Protein AF-A0A2M9BR90-F1 (afdb_monomer)

Sequence (206 aa):
MRELPLADGFRLQLKNGRDFEDFILFSSLQLLQDGQVVLRDTKTSYELNEPLYPLLLRNPAGGHDLVLEVTGRPGMNHGRVFRIRQGRVAGRENVPVFVAPAANLDQDPALEYAGYWRFFETWDEQPDGPPLTSYNPLVFYEHTRQGLRLDSSLTREVNQRIYGGFHGVAFREDLPQPVSIIGRLDDEVAQVKRRAAPPKSPHSTD

Mean predicted aligned error: 4.56 Å

Secondary structure (DSSP, 8-state):
-EEEE-STTEEEEEEEEEE-SS-EEEEEEEEEETTEEEEEESSS-EE--STTPSEEEE-TTSSEEEEEEE--TTS--EEEEEEEETTEEEEEEEEEEESSS-B-SSSSSS-EEEEESS---EE--STTSPPEEEE---EEEEEETTEEEE-HHHHHHHHHHHHSS---SS-EEEEEEETHHHHHHHHHHHHHHHHHSPPPPS----

Radius 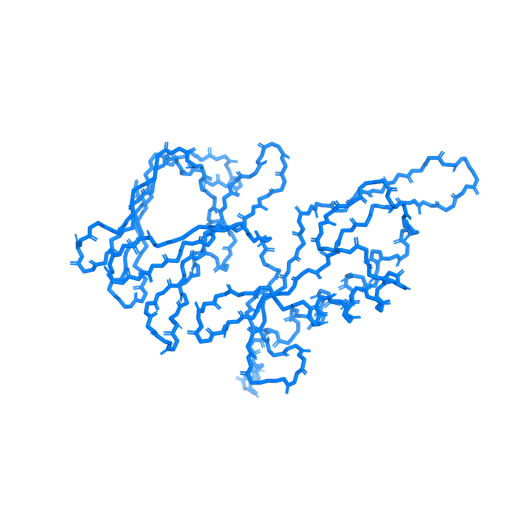of gyration: 18.98 Å; Cα contacts (8 Å, |Δi|>4): 421; chains: 1; bounding box: 50×47×47 Å

Foldseek 3Di:
DDWDDDPQQKIKDFDDWDDPPLWIKTQWIFIDHVNHTADTGRHFIFTDNPPCPFDWAAALLGFTWTWTWTDPPVWAIWIKIFTGHPSYGPDIDIHHDFLFPWFDDPPDPWTKTKHWHGDWDWDDPDPPDAIKTWDIFTWIWTQHNRGTDTPPPVSQVLSCVLQVGDPDNDIGPPDIGGPVSVVSVVVVSVVRHVRRDDPDDPDDDD

Organism: NCBI:txid1121954

pLDDT: mean 93.35, std 8.16, range [49.47, 98.56]

Solvent-accessible surface area (backbone atoms only — not comparable to full-atom values): 11606 Å² total; per-residue (Å²): 117,50,76,44,84,50,74,93,54,27,33,43,38,37,29,72,69,45,81,67,90,87,47,50,41,22,43,27,41,36,36,27,44,78,86,40,77,38,44,76,44,68,88,54,47,31,37,72,76,56,90,73,44,73,38,80,44,78,18,81,76,61,44,35,30,37,35,36,42,30,63,36,76,97,51,57,52,30,21,38,37,38,33,32,46,92,76,30,67,76,44,74,47,80,45,43,42,58,79,42,62,60,21,65,83,81,81,60,94,54,38,32,31,42,23,41,68,63,80,90,56,75,48,76,90,40,100,89,52,82,49,27,22,52,39,61,38,60,42,32,32,29,59,40,53,89,30,77,39,76,35,63,64,62,25,40,56,54,31,25,69,54,72,74,44,70,88,66,83,57,71,33,75,93,42,75,36,60,46,74,42,55,58,50,47,52,53,50,52,50,49,50,41,60,59,34,46,76,82,78,70,95,77,79,83,126

Structure (mmCIF, N/CA/C/O backbone):
data_AF-A0A2M9BR90-F1
#
_entry.id   AF-A0A2M9BR90-F1
#
loop_
_atom_site.group_PDB
_atom_site.id
_atom_site.type_symbol
_atom_site.label_atom_id
_atom_site.label_alt_id
_atom_site.label_comp_id
_atom_site.label_asym_id
_atom_site.label_entity_id
_atom_site.label_seq_id
_atom_site.pdbx_PDB_ins_code
_atom_site.Cartn_x
_atom_site.Cartn_y
_atom_site.Cartn_z
_atom_site.occupancy
_atom_site.B_iso_or_equiv
_atom_site.auth_seq_id
_atom_site.auth_comp_id
_atom_site.auth_asym_id
_atom_site.auth_atom_id
_atom_site.pdbx_PDB_model_num
ATOM 1 N N . MET A 1 1 ? 3.289 12.219 22.746 1.00 87.56 1 MET A N 1
ATOM 2 C CA . MET A 1 1 ? 2.260 11.221 22.369 1.00 87.56 1 MET A CA 1
ATOM 3 C C . MET A 1 1 ? 1.445 11.828 21.247 1.00 87.56 1 MET A C 1
ATOM 5 O O . MET A 1 1 ? 1.091 12.991 21.375 1.00 87.56 1 MET A O 1
ATOM 9 N N . ARG A 1 2 ? 1.189 11.085 20.171 1.00 94.81 2 ARG A N 1
ATOM 10 C CA . ARG A 1 2 ? 0.339 11.505 19.052 1.00 94.81 2 ARG A CA 1
ATOM 11 C C . ARG A 1 2 ? -0.921 10.648 19.074 1.00 94.81 2 ARG A C 1
ATOM 13 O O . ARG A 1 2 ? -0.818 9.426 19.139 1.00 94.81 2 ARG A O 1
ATOM 20 N N . GLU A 1 3 ? -2.089 11.276 19.058 1.00 96.31 3 GLU A N 1
ATOM 21 C CA . GLU A 1 3 ? -3.369 10.580 18.914 1.00 96.31 3 GLU A CA 1
ATOM 22 C C . GLU A 1 3 ? -3.985 10.940 17.569 1.00 96.31 3 GLU A C 1
ATOM 24 O O . GLU A 1 3 ? -3.984 12.106 17.179 1.00 96.31 3 GLU A O 1
ATOM 29 N N . LEU A 1 4 ? -4.501 9.937 16.869 1.00 96.31 4 LEU A N 1
ATOM 30 C CA . LEU A 1 4 ? -5.146 10.085 15.574 1.00 96.31 4 LEU A CA 1
ATOM 31 C C . LEU A 1 4 ? -6.537 9.443 15.664 1.00 96.31 4 LEU A C 1
ATOM 33 O O . LEU A 1 4 ? -6.627 8.215 15.797 1.00 96.31 4 LEU A O 1
ATOM 37 N N . PRO A 1 5 ? -7.625 10.237 15.662 1.00 97.25 5 PRO A N 1
ATOM 38 C CA . PRO A 1 5 ? -8.963 9.685 15.516 1.00 97.25 5 PRO A CA 1
ATOM 39 C C . PRO A 1 5 ? -9.111 9.098 14.109 1.00 97.25 5 PRO A C 1
ATOM 41 O O . PRO A 1 5 ? -8.677 9.699 13.129 1.00 97.25 5 PRO A O 1
ATOM 44 N N . LEU A 1 6 ? -9.717 7.919 14.024 1.00 97.06 6 LEU A N 1
ATOM 45 C CA . LEU A 1 6 ? -10.045 7.239 12.775 1.00 97.06 6 LEU A CA 1
ATOM 46 C C . LEU A 1 6 ? -11.570 7.059 12.694 1.00 97.06 6 LEU A C 1
ATOM 48 O O . LEU A 1 6 ? -12.299 7.348 13.645 1.00 97.06 6 LEU A O 1
ATOM 52 N N . ALA A 1 7 ? -12.065 6.588 11.550 1.00 96.69 7 ALA A N 1
ATOM 53 C CA . ALA A 1 7 ? -13.482 6.275 11.386 1.00 96.69 7 ALA A CA 1
ATOM 54 C C . ALA A 1 7 ? -13.939 5.130 12.317 1.00 96.69 7 ALA A C 1
ATOM 56 O O . ALA A 1 7 ? -13.125 4.403 12.886 1.00 96.69 7 ALA A O 1
ATOM 57 N N . ASP A 1 8 ? -15.258 4.948 12.443 1.00 96.31 8 ASP A N 1
ATOM 58 C CA . ASP A 1 8 ? -15.875 3.797 13.124 1.00 96.31 8 ASP A CA 1
ATOM 59 C C . ASP A 1 8 ? -15.419 3.580 14.580 1.00 96.31 8 ASP A C 1
ATOM 61 O O . ASP A 1 8 ? -15.230 2.448 15.025 1.00 96.31 8 ASP A O 1
ATOM 65 N N . GLY A 1 9 ? -15.208 4.674 15.319 1.00 96.88 9 GLY A N 1
ATOM 66 C CA . GLY A 1 9 ? -14.831 4.626 16.736 1.00 96.88 9 GLY A CA 1
ATOM 67 C C . GLY A 1 9 ? -13.378 4.216 16.988 1.00 96.88 9 GLY A C 1
ATOM 68 O O . GLY A 1 9 ? -12.959 4.107 18.146 1.00 96.88 9 GLY A O 1
ATOM 69 N N . PHE A 1 10 ? -12.585 4.007 15.931 1.00 98.44 10 PHE A N 1
ATOM 70 C CA . PHE A 1 10 ? -11.172 3.690 16.068 1.00 98.44 10 PHE A CA 1
ATOM 71 C C . PHE A 1 10 ? -10.348 4.917 16.461 1.00 98.44 10 PHE A C 1
ATOM 73 O O . PHE A 1 10 ? -10.574 6.041 16.014 1.00 98.44 10 PHE A O 1
ATOM 80 N N . ARG A 1 11 ? -9.325 4.689 17.282 1.00 98.38 11 ARG A N 1
ATOM 81 C CA . ARG A 1 11 ? -8.323 5.693 17.634 1.00 98.38 11 ARG A CA 1
ATOM 82 C C . ARG A 1 11 ? -6.949 5.061 17.687 1.00 98.38 11 ARG A C 1
ATOM 84 O O . ARG A 1 11 ? -6.741 4.074 18.391 1.00 98.38 11 ARG A O 1
ATOM 91 N N . LEU A 1 12 ? -6.003 5.665 16.985 1.00 98.12 12 LEU A N 1
ATOM 92 C CA . LEU A 1 12 ? -4.608 5.264 17.000 1.00 98.12 12 LEU A CA 1
ATOM 93 C C . LEU A 1 12 ? -3.822 6.158 17.966 1.00 98.12 12 LEU A C 1
ATOM 95 O O . LEU A 1 12 ? -3.830 7.380 17.844 1.00 98.12 12 LEU A O 1
ATOM 99 N N . GLN A 1 13 ? -3.140 5.552 18.930 1.00 98.19 13 GLN A N 1
ATOM 100 C CA . GLN A 1 13 ? -2.246 6.229 19.864 1.00 98.19 13 GLN A CA 1
ATOM 101 C C . GLN A 1 13 ? -0.807 5.799 19.597 1.00 98.19 13 GLN A C 1
ATOM 103 O O . GLN A 1 13 ? -0.475 4.619 19.705 1.00 98.19 13 GLN A O 1
ATOM 108 N N . LEU A 1 14 ? 0.054 6.766 19.305 1.00 97.44 14 LEU A N 1
ATOM 109 C CA . LEU A 1 14 ? 1.475 6.574 19.049 1.00 97.44 14 LEU A CA 1
ATOM 110 C C . LEU A 1 14 ? 2.289 7.262 20.144 1.00 97.44 14 LEU A C 1
ATOM 112 O O . LEU A 1 14 ? 2.056 8.420 20.516 1.00 97.44 14 LEU A O 1
ATOM 116 N N . LYS A 1 15 ? 3.247 6.534 20.705 1.00 97.25 15 LYS A N 1
ATOM 117 C CA . LYS A 1 15 ? 4.047 6.953 21.858 1.00 97.25 15 LYS A CA 1
ATOM 118 C C . LYS A 1 15 ? 5.534 6.819 21.546 1.00 97.25 15 LYS A C 1
ATOM 120 O O . LYS A 1 15 ? 5.923 6.162 20.584 1.00 97.25 15 LYS A O 1
ATOM 125 N N . ASN A 1 16 ? 6.348 7.459 22.384 1.00 96.12 16 ASN A N 1
ATOM 126 C CA . ASN A 1 16 ? 7.810 7.428 22.304 1.00 96.12 16 ASN A CA 1
ATOM 127 C C . ASN A 1 16 ? 8.352 7.894 20.939 1.00 96.12 16 ASN A C 1
ATOM 129 O O . ASN A 1 16 ? 9.218 7.241 20.363 1.00 96.12 16 ASN A O 1
ATOM 133 N N . GLY A 1 17 ? 7.805 9.003 20.431 1.00 95.88 17 GLY A N 1
ATOM 134 C CA . GLY A 1 17 ? 8.260 9.635 19.194 1.00 95.88 17 GLY A CA 1
ATOM 135 C C . GLY A 1 17 ? 9.700 10.135 19.319 1.00 95.88 17 GLY A C 1
ATOM 136 O O . GLY A 1 17 ? 10.027 10.783 20.315 1.00 95.88 17 GLY A O 1
ATOM 137 N N . ARG A 1 18 ? 10.538 9.839 18.325 1.00 95.94 18 ARG A N 1
ATOM 138 C CA . ARG A 1 18 ? 11.876 10.418 18.142 1.00 95.94 18 ARG A CA 1
ATOM 139 C C . ARG A 1 18 ? 11.909 11.154 16.813 1.00 95.94 18 ARG A C 1
ATOM 141 O O . ARG A 1 18 ? 11.543 10.563 15.802 1.00 95.94 18 ARG A O 1
ATOM 148 N N . ASP A 1 19 ? 12.312 12.412 16.857 1.00 94.62 19 ASP A N 1
ATOM 149 C CA . ASP A 1 19 ? 12.388 13.306 15.705 1.00 94.62 19 ASP A CA 1
ATOM 150 C C . ASP A 1 19 ? 13.773 13.201 15.048 1.00 94.62 19 ASP A C 1
ATOM 152 O O . ASP A 1 19 ? 14.786 13.196 15.752 1.00 94.62 19 ASP A O 1
ATOM 156 N N . PHE A 1 20 ? 13.792 13.062 13.725 1.00 91.88 20 PHE A N 1
ATOM 157 C CA . PHE A 1 20 ? 14.980 12.979 12.874 1.00 91.88 20 PHE A CA 1
ATOM 158 C C . PHE A 1 20 ? 14.948 14.043 11.763 1.00 91.88 20 PHE A C 1
ATOM 160 O O . PHE A 1 20 ? 15.492 13.807 10.688 1.00 91.88 20 PHE A O 1
ATOM 167 N N . GLU A 1 21 ? 14.302 15.187 12.017 1.00 90.75 21 GLU A N 1
ATOM 168 C CA . GLU A 1 21 ? 14.112 16.327 11.102 1.00 90.75 21 GLU A CA 1
ATOM 169 C C . GLU A 1 21 ? 13.129 16.030 9.963 1.00 90.75 21 GLU A C 1
ATOM 171 O O . GLU A 1 21 ? 12.069 16.651 9.881 1.00 90.75 21 GLU A O 1
ATOM 176 N N . ASP A 1 22 ? 13.430 15.031 9.136 1.00 88.81 22 ASP A N 1
ATOM 177 C CA . ASP A 1 22 ? 12.600 14.647 7.988 1.00 88.81 22 ASP A CA 1
ATOM 178 C C . ASP A 1 22 ? 11.448 13.709 8.380 1.00 88.81 22 ASP A C 1
ATOM 180 O O . ASP A 1 22 ? 10.485 13.527 7.632 1.00 88.81 22 ASP A O 1
ATOM 184 N N . PHE A 1 23 ? 11.551 13.065 9.547 1.00 90.50 23 PHE A N 1
ATOM 185 C CA . PHE A 1 23 ? 10.593 12.064 9.999 1.00 90.50 23 PHE A CA 1
ATOM 186 C C . PHE A 1 23 ? 10.536 11.904 11.515 1.00 90.50 23 PHE A C 1
ATOM 188 O O . PHE A 1 23 ? 11.505 12.147 12.234 1.00 90.50 23 PHE A O 1
ATOM 195 N N . ILE A 1 24 ? 9.403 11.385 12.002 1.00 93.25 24 ILE A N 1
ATOM 196 C CA . ILE A 1 24 ? 9.235 10.989 13.405 1.00 93.25 24 ILE A CA 1
ATOM 197 C C . ILE A 1 24 ? 9.004 9.481 13.494 1.00 93.25 24 ILE A C 1
ATOM 199 O O . ILE A 1 24 ? 8.035 8.957 12.942 1.00 93.25 24 ILE A O 1
ATOM 203 N N . LEU A 1 25 ? 9.850 8.791 14.264 1.00 95.75 25 LEU A N 1
ATOM 204 C CA . LEU A 1 25 ? 9.688 7.367 14.565 1.00 95.75 25 LEU A CA 1
ATOM 205 C C . LEU A 1 25 ? 8.971 7.151 15.891 1.00 95.75 25 LEU A C 1
ATOM 207 O O . LEU A 1 25 ? 9.426 7.619 16.934 1.00 95.75 25 LEU A O 1
ATOM 211 N N . PHE A 1 26 ? 7.903 6.359 15.875 1.00 97.44 26 PHE A N 1
ATOM 212 C CA . PHE A 1 26 ? 7.171 5.944 17.071 1.00 97.44 26 PHE A CA 1
ATOM 213 C C . PHE A 1 26 ? 7.449 4.473 17.380 1.00 97.44 26 PHE A C 1
ATOM 215 O O . PHE A 1 26 ? 7.197 3.610 16.546 1.00 97.44 26 PHE A O 1
ATOM 222 N N . SER A 1 27 ? 7.929 4.164 18.587 1.00 97.06 27 SER A N 1
ATOM 223 C CA . SER A 1 27 ? 8.256 2.785 19.009 1.00 97.06 27 SER A CA 1
ATOM 224 C C . SER A 1 27 ? 7.166 2.108 19.844 1.00 97.06 27 SER A C 1
ATOM 226 O O . SER A 1 27 ? 7.343 0.997 20.345 1.00 97.06 27 SER A O 1
ATOM 228 N N . SER A 1 28 ? 6.033 2.780 20.042 1.00 97.75 28 SER A N 1
ATOM 229 C CA . SER A 1 28 ? 4.878 2.203 20.717 1.00 97.75 28 SER A CA 1
ATOM 230 C C . SER A 1 28 ? 3.585 2.667 20.069 1.00 97.75 28 SER A C 1
ATOM 232 O O . SER A 1 28 ? 3.384 3.856 19.818 1.00 97.75 28 SER A O 1
ATOM 234 N N . LEU A 1 29 ? 2.703 1.703 19.844 1.00 98.00 29 LEU A N 1
ATOM 235 C CA . LEU A 1 29 ? 1.406 1.860 19.224 1.00 98.00 29 LEU A CA 1
ATOM 236 C C . LEU A 1 29 ? 0.329 1.199 20.083 1.00 98.00 29 LEU A C 1
ATOM 238 O O . LEU A 1 29 ? 0.495 0.085 20.586 1.00 98.00 29 LEU A O 1
ATOM 242 N N . GLN A 1 30 ? -0.814 1.863 20.198 1.00 98.31 30 GLN A N 1
ATOM 243 C CA . GLN A 1 30 ? -2.039 1.281 20.719 1.00 98.31 30 GLN A CA 1
ATOM 244 C C . GLN A 1 30 ? -3.209 1.665 19.814 1.00 98.31 30 GLN A C 1
ATOM 246 O O . GLN A 1 30 ? -3.435 2.843 19.557 1.00 98.31 30 GLN A O 1
ATOM 251 N N . LEU A 1 31 ? -3.963 0.672 19.349 1.00 98.56 31 LEU A N 1
ATOM 252 C CA . LEU A 1 31 ? -5.226 0.885 18.653 1.00 98.56 31 LEU A CA 1
ATOM 253 C C . LEU A 1 31 ? -6.368 0.655 19.633 1.00 98.56 31 LEU A C 1
ATOM 255 O O . LEU A 1 31 ? -6.428 -0.395 20.284 1.00 98.56 31 LEU A O 1
ATOM 259 N N . LEU A 1 32 ? -7.272 1.620 19.711 1.00 98.50 32 LEU A N 1
ATOM 260 C CA . LEU A 1 32 ? -8.517 1.511 20.450 1.00 98.50 32 LEU A CA 1
ATOM 261 C C . LEU A 1 32 ? -9.698 1.486 19.482 1.00 98.50 32 LEU A C 1
ATOM 263 O O . LEU A 1 32 ? -9.626 2.116 18.432 1.00 98.50 32 LEU A O 1
ATOM 267 N N . GLN A 1 33 ? -10.771 0.804 19.862 1.00 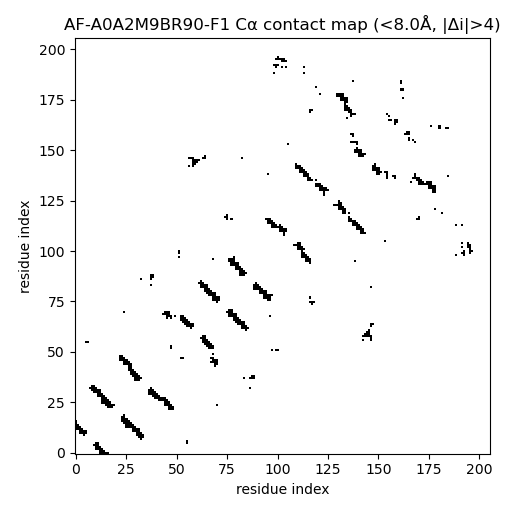98.19 33 GLN A N 1
ATOM 268 C CA . GLN A 1 33 ? -12.092 0.889 19.244 1.00 98.19 33 GLN A CA 1
ATOM 269 C C . GLN A 1 33 ? -13.098 1.122 20.366 1.00 98.19 33 GLN A C 1
ATOM 271 O O . GLN A 1 33 ? -13.156 0.330 21.306 1.00 98.19 33 GLN A O 1
ATOM 276 N N . ASP A 1 34 ? -13.806 2.250 20.323 1.00 97.44 34 ASP A N 1
ATOM 277 C CA . ASP A 1 34 ? -14.779 2.644 21.354 1.00 97.44 34 ASP A CA 1
ATOM 278 C C . ASP A 1 34 ? -14.192 2.606 22.781 1.00 97.44 34 ASP A C 1
ATOM 280 O O . ASP A 1 34 ? -14.812 2.173 23.750 1.00 97.44 34 ASP A O 1
ATOM 284 N N . GLY A 1 35 ? -12.927 3.026 22.907 1.00 97.12 35 GLY A N 1
ATOM 285 C CA . GLY A 1 35 ? -12.178 3.050 24.169 1.00 97.12 35 GLY A CA 1
ATOM 286 C C . GLY A 1 35 ? -11.588 1.704 24.609 1.00 97.12 35 GLY A C 1
ATOM 287 O O . GLY A 1 35 ? -10.758 1.685 25.519 1.00 97.12 35 GLY A O 1
ATOM 288 N N . GLN A 1 36 ? -11.935 0.594 23.954 1.00 98.12 36 GLN A N 1
ATOM 289 C CA . GLN A 1 36 ? -11.361 -0.726 24.228 1.00 98.12 36 GLN A CA 1
ATOM 290 C C . GLN A 1 36 ? -10.094 -0.959 23.415 1.00 98.12 36 GLN A C 1
ATOM 292 O O . GLN A 1 36 ? -9.998 -0.568 22.255 1.00 98.12 36 GLN A O 1
ATOM 297 N N . VAL A 1 37 ? -9.100 -1.610 24.014 1.00 98.06 37 VAL A N 1
ATOM 298 C CA . VAL A 1 37 ? -7.821 -1.883 23.349 1.00 98.06 37 VAL A CA 1
ATOM 299 C C . VAL A 1 37 ? -7.960 -3.055 22.381 1.00 98.06 37 VAL A C 1
ATOM 301 O O . VAL A 1 37 ? -8.150 -4.189 22.808 1.00 98.06 37 VAL A O 1
ATOM 304 N N . VAL A 1 38 ? -7.777 -2.783 21.089 1.00 97.94 38 VAL A N 1
ATOM 305 C CA . VAL A 1 38 ? -7.798 -3.785 20.008 1.00 97.94 38 VAL A CA 1
ATOM 306 C C . VAL A 1 38 ? -6.397 -4.325 19.717 1.00 97.94 38 VAL A C 1
ATOM 308 O O . VAL A 1 38 ? -6.219 -5.506 19.413 1.00 97.94 38 VAL A O 1
ATOM 311 N N . LEU A 1 39 ? -5.384 -3.457 19.803 1.00 98.19 39 LEU A N 1
ATOM 312 C CA . LEU A 1 39 ? -3.984 -3.785 19.534 1.00 98.19 39 LEU A CA 1
ATOM 313 C C . LEU A 1 39 ? -3.066 -2.981 20.455 1.00 98.19 39 LEU A C 1
ATOM 315 O O . LEU A 1 39 ? -3.275 -1.788 20.667 1.00 98.19 39 LEU A O 1
ATOM 319 N N . ARG A 1 40 ? -2.007 -3.631 20.938 1.00 98.31 40 ARG A N 1
ATOM 320 C CA . ARG A 1 40 ? -0.811 -2.985 21.485 1.00 98.31 40 ARG A CA 1
ATOM 321 C C . ARG A 1 40 ? 0.409 -3.539 20.775 1.00 98.31 40 ARG A C 1
ATOM 323 O O . ARG A 1 40 ? 0.526 -4.756 20.619 1.00 98.31 40 ARG A O 1
ATOM 330 N N . ASP A 1 41 ? 1.307 -2.652 20.387 1.00 97.88 41 ASP A N 1
ATOM 331 C CA . ASP A 1 41 ? 2.589 -3.009 19.809 1.00 97.88 41 ASP A CA 1
ATOM 332 C C . ASP A 1 41 ? 3.691 -2.110 20.369 1.00 97.88 41 ASP A C 1
ATOM 334 O O . ASP A 1 41 ? 3.559 -0.891 20.436 1.00 97.88 41 ASP A O 1
ATOM 338 N N . THR A 1 42 ? 4.771 -2.735 20.817 1.00 97.56 42 THR A N 1
ATOM 339 C CA . THR A 1 42 ? 5.967 -2.079 21.359 1.00 97.56 42 THR A CA 1
ATOM 340 C C . THR A 1 42 ? 7.246 -2.647 20.747 1.00 97.56 42 THR A C 1
ATOM 342 O O . THR A 1 42 ? 8.332 -2.425 21.277 1.00 97.56 42 THR A O 1
ATOM 345 N N . LYS A 1 43 ? 7.121 -3.476 19.704 1.00 96.62 43 LYS A N 1
ATOM 346 C CA . LYS A 1 43 ? 8.237 -4.175 19.051 1.00 96.62 43 LYS A CA 1
ATOM 347 C C . LYS A 1 43 ? 8.520 -3.634 17.654 1.00 96.62 43 LYS A C 1
ATOM 349 O O . LYS A 1 43 ? 9.545 -3.974 17.074 1.00 96.62 43 LYS A O 1
ATOM 354 N N . THR A 1 44 ? 7.613 -2.831 17.112 1.00 96.56 44 THR A N 1
ATOM 355 C CA . THR A 1 44 ? 7.706 -2.272 15.767 1.00 96.56 44 THR A CA 1
ATOM 356 C C . THR A 1 44 ? 7.811 -0.756 15.834 1.00 96.56 44 THR A C 1
ATOM 358 O O . THR A 1 44 ? 7.162 -0.111 16.658 1.00 96.56 44 THR A O 1
ATOM 361 N N . SER A 1 45 ? 8.651 -0.208 14.960 1.00 96.44 45 SER A N 1
ATOM 362 C CA . SER A 1 45 ? 8.807 1.228 14.774 1.00 96.44 45 SER A CA 1
ATOM 363 C C . SER A 1 45 ? 7.947 1.685 13.599 1.00 96.44 45 SER A C 1
ATOM 365 O O . SER A 1 45 ? 8.005 1.109 12.513 1.00 96.44 45 SER A O 1
ATOM 367 N N . TYR A 1 46 ? 7.152 2.719 13.831 1.00 96.62 46 TYR A N 1
ATOM 368 C CA . TYR A 1 46 ? 6.206 3.273 12.871 1.00 96.62 46 TYR A CA 1
ATOM 369 C C . TYR A 1 46 ? 6.665 4.653 12.422 1.00 96.62 46 TYR A C 1
ATOM 371 O O . TYR A 1 46 ? 7.137 5.448 13.237 1.00 96.62 46 TYR A O 1
ATOM 379 N N . GLU A 1 47 ? 6.484 4.923 11.140 1.00 93.12 47 GLU A N 1
ATOM 380 C CA . GLU A 1 47 ? 6.786 6.186 10.473 1.00 93.12 47 GLU A CA 1
ATOM 381 C C . GLU A 1 47 ? 5.481 6.582 9.775 1.00 93.12 47 GLU A C 1
ATOM 383 O O . GLU A 1 47 ? 4.921 5.763 9.064 1.00 93.12 47 GLU A O 1
ATOM 388 N N . LEU A 1 48 ? 4.901 7.744 10.088 1.00 84.50 48 LEU A N 1
ATOM 389 C CA . LEU A 1 48 ? 3.627 8.197 9.500 1.00 84.50 48 LEU A CA 1
ATOM 390 C C . LEU A 1 48 ? 3.840 9.546 8.819 1.00 84.50 48 LEU A C 1
ATOM 392 O O . LEU A 1 48 ? 3.264 10.558 9.242 1.00 84.50 48 LEU A O 1
ATOM 396 N N . ASN A 1 49 ? 4.740 9.556 7.840 1.00 78.81 49 ASN A N 1
ATOM 397 C CA . ASN A 1 49 ? 5.055 10.759 7.070 1.00 78.81 49 ASN A CA 1
ATOM 398 C C . ASN A 1 49 ? 4.299 10.781 5.750 1.00 78.81 49 ASN A C 1
ATOM 400 O O . ASN A 1 49 ? 3.940 11.856 5.276 1.00 78.81 49 ASN A O 1
ATOM 404 N N . GLU A 1 50 ? 4.035 9.607 5.177 1.00 81.88 50 GLU A N 1
ATOM 405 C CA . GLU A 1 50 ? 3.275 9.505 3.945 1.00 81.88 50 GLU A CA 1
ATOM 406 C C . GLU A 1 50 ? 1.813 9.917 4.190 1.00 81.88 50 GLU A C 1
ATOM 408 O O . GLU A 1 50 ? 1.150 9.322 5.050 1.00 81.88 50 GLU A O 1
ATOM 413 N N . PRO A 1 51 ? 1.263 10.889 3.428 1.00 86.25 51 PRO A N 1
ATOM 414 C CA . PRO A 1 51 ? -0.098 11.401 3.629 1.00 86.25 51 PRO A CA 1
ATOM 415 C C . PRO A 1 51 ? -1.194 10.334 3.567 1.00 86.25 51 PRO A C 1
ATOM 417 O O . PRO A 1 51 ? -2.312 10.559 4.027 1.00 86.25 51 PRO A O 1
ATOM 420 N N . LEU A 1 52 ? -0.886 9.185 2.966 1.00 92.81 52 LEU A N 1
ATOM 421 C CA . LEU A 1 52 ? -1.813 8.081 2.810 1.00 92.81 52 LEU A CA 1
ATOM 422 C C . LEU A 1 52 ? -2.071 7.325 4.124 1.00 92.81 52 LEU A C 1
ATOM 424 O O . LEU A 1 52 ? -3.145 6.751 4.281 1.00 92.81 52 LEU A O 1
ATOM 428 N N . TYR A 1 53 ? -1.122 7.300 5.063 1.00 95.19 53 TYR A N 1
ATOM 429 C CA . TYR A 1 53 ? -1.228 6.488 6.277 1.00 95.19 53 TYR A CA 1
ATOM 430 C C . TYR A 1 53 ? -1.614 7.329 7.501 1.00 95.19 53 TYR A C 1
ATOM 432 O O . TYR A 1 53 ? -1.163 8.464 7.658 1.00 95.19 53 TYR A O 1
ATOM 440 N N . PRO A 1 54 ? -2.398 6.775 8.442 1.00 96.81 54 PRO A N 1
ATOM 441 C CA . PRO A 1 54 ? -2.950 5.418 8.472 1.00 96.81 54 PRO A CA 1
ATOM 442 C C . PRO A 1 54 ? -4.151 5.223 7.527 1.00 96.81 54 PRO A C 1
ATOM 444 O O . PRO A 1 54 ? -4.994 6.106 7.402 1.00 96.81 54 PRO A O 1
ATOM 447 N N . LEU A 1 55 ? -4.288 4.025 6.949 1.00 96.56 55 LEU A N 1
ATOM 448 C CA . LEU A 1 55 ? -5.468 3.635 6.166 1.00 96.56 55 LEU A CA 1
ATOM 449 C C . LEU A 1 55 ? -6.377 2.732 6.989 1.00 96.56 55 LEU A C 1
ATOM 451 O O . LEU A 1 55 ? -5.958 1.650 7.389 1.00 96.56 55 LEU A O 1
ATOM 455 N N . LEU A 1 56 ? -7.629 3.132 7.202 1.00 97.44 56 LEU A N 1
ATOM 456 C CA . LEU A 1 56 ? -8.646 2.275 7.810 1.00 97.44 56 LEU A CA 1
ATOM 457 C C . LEU A 1 56 ? -9.703 1.910 6.767 1.00 97.44 56 LEU A C 1
ATOM 459 O O . LEU A 1 56 ? -10.492 2.756 6.352 1.00 97.44 56 LEU A O 1
ATOM 463 N N . LEU A 1 57 ? -9.730 0.641 6.369 1.00 97.06 57 LEU A N 1
ATOM 464 C CA . LEU A 1 57 ? -10.623 0.117 5.340 1.00 97.06 57 LEU A CA 1
ATOM 465 C C . LEU A 1 57 ? -11.727 -0.714 5.990 1.00 97.06 57 LEU A C 1
ATOM 467 O O . LEU A 1 57 ? -11.445 -1.687 6.691 1.00 97.06 57 LEU A O 1
ATOM 471 N N . ARG A 1 58 ? -12.993 -0.346 5.772 1.00 96.50 58 ARG A N 1
ATOM 472 C CA . ARG A 1 58 ? -14.146 -1.126 6.244 1.00 96.50 58 ARG A CA 1
ATOM 473 C C . ARG A 1 58 ? -14.432 -2.263 5.270 1.00 96.50 58 ARG A C 1
ATOM 475 O O . ARG A 1 58 ? -14.600 -2.031 4.080 1.00 96.50 58 ARG A O 1
ATOM 482 N N . ASN A 1 59 ? -14.578 -3.480 5.774 1.00 94.38 59 ASN A N 1
ATOM 483 C CA . ASN A 1 59 ? -14.819 -4.648 4.933 1.00 94.38 59 ASN A CA 1
ATOM 484 C C . ASN A 1 59 ? -16.320 -4.951 4.839 1.00 94.38 59 ASN A C 1
ATOM 486 O O . ASN A 1 59 ? -16.965 -5.087 5.882 1.00 94.38 59 ASN A O 1
ATOM 490 N N . PRO A 1 60 ? -16.892 -5.111 3.630 1.00 90.81 60 PRO A N 1
ATOM 491 C CA . PRO A 1 60 ? -18.310 -5.428 3.450 1.00 90.81 60 PRO A CA 1
ATOM 492 C C . PRO A 1 60 ? -18.804 -6.669 4.207 1.00 90.81 60 PRO A C 1
ATOM 494 O O . PRO A 1 60 ? -19.941 -6.688 4.667 1.00 90.81 60 PRO A O 1
ATOM 497 N N . ALA A 1 61 ? -17.964 -7.698 4.373 1.00 90.50 61 ALA A N 1
ATOM 498 C CA . ALA A 1 61 ? -18.309 -8.891 5.155 1.00 90.50 61 ALA A CA 1
ATOM 499 C C . ALA A 1 61 ? -18.190 -8.690 6.684 1.00 90.50 61 ALA A C 1
ATOM 501 O O . ALA A 1 61 ? -18.413 -9.626 7.450 1.00 90.50 61 ALA A O 1
ATOM 502 N N . GLY A 1 62 ? -17.825 -7.486 7.129 1.00 92.88 62 GLY A N 1
ATOM 503 C CA . GLY A 1 62 ? -17.635 -7.118 8.527 1.00 92.88 62 GLY A CA 1
ATOM 504 C C . GLY A 1 62 ? -16.166 -6.964 8.935 1.00 92.88 62 GLY A C 1
ATOM 505 O O . GLY A 1 62 ? -15.272 -7.689 8.488 1.00 92.88 62 GLY A O 1
ATOM 506 N N . GLY A 1 63 ? -15.935 -6.024 9.853 1.00 96.19 63 GLY A N 1
ATOM 507 C CA . GLY A 1 63 ? -14.621 -5.675 10.389 1.00 96.19 63 GLY A CA 1
ATOM 508 C C . GLY A 1 63 ? -13.824 -4.721 9.504 1.00 96.19 63 GLY A C 1
ATOM 509 O O . GLY A 1 63 ? -14.359 -4.115 8.576 1.00 96.19 63 GLY A O 1
ATOM 510 N N . HIS A 1 64 ? -12.536 -4.594 9.818 1.00 98.25 64 HIS A N 1
ATOM 511 C CA . HIS A 1 64 ? -11.675 -3.552 9.263 1.00 98.25 64 HIS A CA 1
ATOM 512 C C . HIS A 1 64 ? -10.282 -4.069 8.956 1.00 98.25 64 HIS A C 1
ATOM 514 O O . HIS A 1 64 ? -9.790 -4.969 9.637 1.00 98.25 64 HIS A O 1
ATOM 520 N N . ASP A 1 65 ? -9.632 -3.472 7.973 1.00 98.38 65 ASP A N 1
ATOM 521 C CA . ASP A 1 65 ? -8.204 -3.622 7.744 1.00 98.38 65 ASP A CA 1
ATOM 522 C C . ASP A 1 65 ? -7.544 -2.266 8.022 1.00 98.38 65 ASP A C 1
ATOM 524 O O . ASP A 1 65 ? -7.898 -1.257 7.416 1.00 98.38 65 ASP A O 1
ATOM 528 N N . LEU A 1 66 ? -6.624 -2.230 8.988 1.00 98.31 66 LEU A N 1
ATOM 529 C CA . LEU A 1 66 ? -5.809 -1.052 9.283 1.00 98.31 66 LEU A CA 1
ATOM 530 C C . LEU A 1 66 ? -4.440 -1.235 8.632 1.00 98.31 66 LEU A C 1
ATOM 532 O O . LEU A 1 66 ? -3.733 -2.174 8.993 1.00 98.31 66 LEU A O 1
ATOM 536 N N . VAL A 1 67 ? -4.047 -0.344 7.727 1.00 98.06 67 VAL A N 1
ATOM 537 C CA . VAL A 1 67 ? -2.707 -0.324 7.134 1.00 98.06 67 VAL A CA 1
ATOM 538 C C . VAL A 1 67 ? -1.898 0.811 7.740 1.00 98.06 67 VAL A C 1
ATOM 540 O O . VAL A 1 67 ? -2.348 1.958 7.769 1.00 98.06 67 VAL A O 1
ATOM 543 N N . LEU A 1 68 ? -0.703 0.485 8.223 1.00 97.69 68 LEU A N 1
ATOM 544 C CA . LEU A 1 68 ? 0.249 1.436 8.792 1.00 97.69 68 LEU A CA 1
ATOM 545 C C . LEU A 1 68 ? 1.592 1.313 8.098 1.00 97.69 68 LEU A C 1
ATOM 547 O O . LEU A 1 68 ? 2.030 0.202 7.815 1.00 97.69 68 LEU A O 1
ATOM 551 N N . GLU A 1 69 ? 2.262 2.435 7.893 1.00 96.56 69 GLU A N 1
ATOM 552 C CA . GLU A 1 69 ? 3.642 2.444 7.439 1.00 96.56 69 GLU A CA 1
ATOM 553 C C . GLU A 1 69 ? 4.586 2.058 8.596 1.00 96.56 69 GLU A C 1
ATOM 555 O O . GLU A 1 69 ? 4.516 2.570 9.721 1.00 96.56 69 GLU A O 1
ATOM 560 N N . VAL A 1 70 ? 5.442 1.076 8.323 1.00 96.75 70 VAL A N 1
ATOM 561 C CA . VAL A 1 70 ? 6.442 0.532 9.240 1.00 96.75 70 VAL A CA 1
ATOM 562 C C . VAL A 1 70 ? 7.820 0.838 8.684 1.00 96.75 70 VAL A C 1
ATOM 564 O O . VAL A 1 70 ? 8.114 0.525 7.526 1.00 96.75 70 VAL A O 1
ATOM 567 N N . THR A 1 71 ? 8.682 1.401 9.533 1.00 94.88 71 THR A N 1
ATOM 568 C CA . THR A 1 71 ? 10.035 1.768 9.119 1.00 94.88 71 THR A CA 1
ATOM 569 C C . THR A 1 71 ? 10.858 0.513 8.815 1.00 94.88 71 THR A C 1
ATOM 571 O O . THR A 1 71 ? 10.892 -0.435 9.608 1.00 94.88 71 THR A O 1
ATOM 574 N N . GLY A 1 72 ? 11.490 0.482 7.642 1.00 90.50 72 GLY A N 1
ATOM 575 C CA . GLY A 1 72 ? 12.285 -0.656 7.163 1.00 90.50 72 GLY A CA 1
ATOM 576 C C . GLY A 1 72 ? 13.796 -0.454 7.256 1.00 90.50 72 GLY A C 1
ATOM 577 O O . GLY A 1 72 ? 14.548 -1.295 6.760 1.00 90.50 72 GLY A O 1
ATOM 578 N N . ARG A 1 73 ? 14.239 0.657 7.861 1.00 88.50 73 ARG A N 1
ATOM 579 C CA . ARG A 1 73 ? 15.626 1.142 7.809 1.00 88.50 73 ARG A CA 1
ATOM 580 C C . ARG A 1 73 ? 16.654 0.063 8.206 1.00 88.50 73 ARG A C 1
ATOM 582 O O . ARG A 1 73 ? 16.441 -0.643 9.193 1.00 88.50 73 ARG A O 1
ATOM 589 N N . PRO A 1 74 ? 17.783 -0.047 7.473 1.00 86.94 74 PRO A N 1
ATOM 590 C CA . PRO A 1 74 ? 18.194 0.813 6.352 1.00 86.94 74 PRO A CA 1
ATOM 591 C C . PRO A 1 74 ? 17.469 0.524 5.022 1.00 86.94 74 PRO A C 1
ATOM 593 O O . PRO A 1 74 ? 17.707 1.221 4.046 1.00 86.94 74 PRO A O 1
ATOM 596 N N . GLY A 1 75 ? 16.594 -0.484 4.968 1.00 87.12 75 GLY A N 1
ATOM 597 C CA . GLY A 1 75 ? 15.771 -0.773 3.794 1.00 87.12 75 GLY A CA 1
ATOM 598 C C . GLY A 1 75 ? 14.562 0.156 3.644 1.00 87.12 75 GLY A C 1
ATOM 599 O O . GLY A 1 75 ? 14.336 1.067 4.438 1.00 87.12 75 GLY A O 1
ATOM 600 N N . MET A 1 76 ? 13.761 -0.119 2.613 1.00 90.75 76 MET A N 1
ATOM 601 C CA . MET A 1 76 ? 12.523 0.603 2.323 1.00 90.75 76 MET A CA 1
ATOM 602 C C . MET A 1 76 ? 11.439 0.309 3.367 1.00 90.75 76 MET A C 1
ATOM 604 O O . MET A 1 76 ? 11.321 -0.817 3.862 1.00 90.75 76 MET A O 1
ATOM 60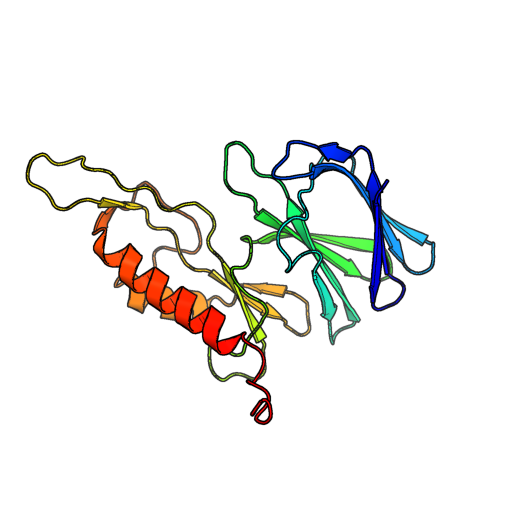8 N N . ASN A 1 77 ? 10.622 1.316 3.670 1.00 94.25 77 ASN A N 1
ATOM 609 C CA . ASN A 1 77 ? 9.429 1.150 4.491 1.00 94.25 77 ASN A CA 1
ATOM 610 C C . ASN A 1 77 ? 8.442 0.176 3.828 1.00 94.25 77 ASN A C 1
ATOM 612 O O . ASN A 1 77 ? 8.451 -0.033 2.614 1.00 94.25 77 ASN A O 1
ATOM 616 N N . HIS A 1 78 ? 7.583 -0.440 4.635 1.00 95.75 78 HIS A N 1
ATOM 617 C CA . HIS A 1 78 ? 6.508 -1.307 4.148 1.00 95.75 78 HIS A CA 1
ATOM 618 C C . HIS A 1 78 ? 5.200 -0.979 4.859 1.00 95.75 78 HIS A C 1
ATOM 620 O O . HIS A 1 78 ? 5.194 -0.516 6.000 1.00 95.75 78 HIS A O 1
ATOM 626 N N . GLY A 1 79 ? 4.078 -1.266 4.209 1.00 96.88 79 GLY A N 1
ATOM 627 C CA . GLY A 1 79 ? 2.783 -1.275 4.865 1.00 96.88 79 GLY A CA 1
ATOM 628 C C . GLY A 1 79 ? 2.609 -2.538 5.711 1.00 96.88 79 GLY A C 1
ATOM 629 O O . GLY A 1 79 ? 2.976 -3.645 5.315 1.00 96.88 79 GLY A O 1
ATOM 630 N N . ARG A 1 80 ? 2.002 -2.395 6.885 1.00 97.81 80 ARG A N 1
ATOM 631 C CA . ARG A 1 80 ? 1.536 -3.495 7.730 1.00 97.81 80 ARG A CA 1
ATOM 632 C C . ARG A 1 80 ? 0.023 -3.449 7.813 1.00 97.81 80 ARG A C 1
ATOM 634 O O . ARG A 1 80 ? -0.530 -2.515 8.387 1.00 97.81 80 ARG A O 1
ATOM 641 N N . VAL A 1 81 ? -0.630 -4.485 7.303 1.00 98.38 81 VAL A N 1
ATOM 642 C CA . VAL A 1 81 ? -2.074 -4.687 7.428 1.00 98.38 81 VAL A CA 1
ATOM 643 C C . VAL A 1 81 ? -2.363 -5.407 8.740 1.00 98.38 81 VAL A C 1
ATOM 645 O O . VAL A 1 81 ? -1.846 -6.497 8.985 1.00 98.38 81 VAL A O 1
ATOM 648 N N . PHE A 1 82 ? -3.229 -4.832 9.567 1.00 98.31 82 PHE A N 1
ATOM 649 C CA . PHE A 1 82 ? -3.846 -5.470 10.724 1.00 98.31 82 PHE A CA 1
ATOM 650 C C . PHE A 1 82 ? -5.310 -5.751 10.404 1.00 98.31 82 PHE A C 1
ATOM 652 O O . PHE A 1 82 ? -6.121 -4.833 10.289 1.00 98.31 82 PHE A O 1
ATOM 659 N N . ARG A 1 83 ? -5.661 -7.031 10.285 1.00 98.12 83 ARG A N 1
ATOM 660 C CA . ARG A 1 83 ? -7.038 -7.462 10.028 1.00 98.12 83 ARG A CA 1
ATOM 661 C C . ARG A 1 83 ? -7.785 -7.534 11.344 1.00 98.12 83 ARG A C 1
ATOM 663 O O . ARG A 1 83 ? -7.479 -8.385 12.175 1.00 98.12 83 ARG A O 1
ATOM 670 N N . ILE A 1 84 ? -8.748 -6.652 11.544 1.00 98.19 84 ILE A N 1
ATOM 671 C CA . ILE A 1 84 ? -9.515 -6.514 12.778 1.00 98.19 84 ILE A CA 1
ATOM 672 C C . ILE A 1 84 ? -10.901 -7.110 12.565 1.00 98.19 84 ILE A C 1
ATOM 674 O O . ILE A 1 84 ? -11.637 -6.713 11.659 1.00 98.19 84 ILE A O 1
ATOM 678 N N . ARG A 1 85 ? -11.270 -8.087 13.389 1.00 97.12 85 ARG A N 1
ATOM 679 C CA . ARG A 1 85 ? -12.581 -8.745 13.362 1.00 97.12 85 ARG A CA 1
ATOM 680 C C . ARG A 1 85 ? -13.057 -8.901 14.800 1.00 97.12 85 ARG A C 1
ATOM 682 O O . ARG A 1 85 ? -12.281 -9.331 15.646 1.00 97.12 85 ARG A O 1
ATOM 689 N N . GLN A 1 86 ? -14.317 -8.560 15.076 1.00 95.19 86 GLN A N 1
ATOM 690 C CA . GLN A 1 86 ? -14.909 -8.681 16.419 1.00 95.19 86 GLN A CA 1
ATOM 691 C C . GLN A 1 86 ? -14.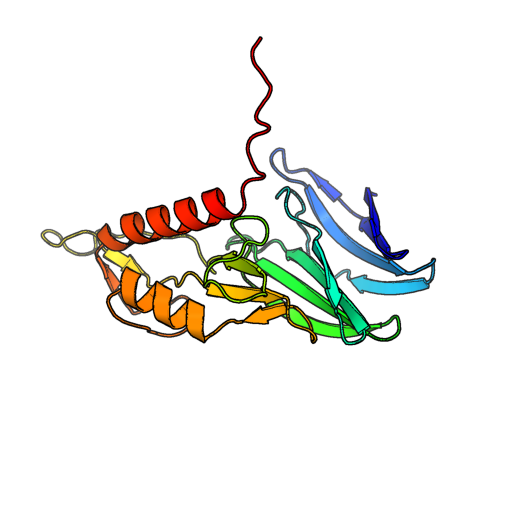056 -8.005 17.519 1.00 95.19 86 GLN A C 1
ATOM 693 O O . GLN A 1 86 ? -13.779 -8.609 18.551 1.00 95.19 86 GLN A O 1
ATOM 698 N N . GLY A 1 87 ? -13.567 -6.783 17.267 1.00 95.38 87 GLY A N 1
ATOM 699 C CA . GLY A 1 87 ? -12.791 -6.004 18.245 1.00 95.38 87 GLY A CA 1
ATOM 700 C C . GLY A 1 87 ? -11.380 -6.528 18.550 1.00 95.38 87 GLY A C 1
ATOM 701 O O . GLY A 1 87 ? -10.756 -6.078 19.505 1.00 95.38 87 GLY A O 1
ATOM 702 N N . ARG A 1 88 ? -10.849 -7.472 17.762 1.00 97.19 88 ARG A N 1
ATOM 703 C CA . ARG A 1 88 ? -9.497 -8.032 17.937 1.00 97.19 88 ARG A CA 1
ATOM 704 C C . ARG A 1 88 ? -8.757 -8.159 16.612 1.00 97.19 88 ARG A C 1
ATOM 706 O O . ARG A 1 88 ? -9.373 -8.312 15.558 1.00 97.19 88 ARG A O 1
ATOM 713 N N . VAL A 1 89 ? -7.426 -8.154 16.665 1.00 97.88 89 VAL A N 1
ATOM 714 C CA . VAL A 1 89 ? -6.586 -8.461 15.498 1.00 97.88 89 VAL A CA 1
ATOM 715 C C . VAL A 1 89 ? -6.635 -9.964 15.210 1.00 97.88 89 VAL A C 1
ATOM 717 O O . VAL A 1 89 ? -6.155 -10.769 16.001 1.00 97.88 89 VAL A O 1
ATOM 720 N N . ALA A 1 90 ? -7.212 -10.329 14.069 1.00 97.25 90 ALA A N 1
ATOM 721 C CA . ALA A 1 90 ? -7.343 -11.695 13.569 1.00 97.25 90 ALA A CA 1
ATOM 722 C C . ALA A 1 90 ? -6.191 -12.113 12.638 1.00 97.25 90 ALA A C 1
ATOM 724 O O . ALA A 1 90 ? -5.977 -13.302 12.425 1.00 97.25 90 ALA A O 1
ATOM 725 N N . GLY A 1 91 ? -5.444 -11.158 12.079 1.00 97.06 91 GLY A N 1
ATOM 726 C CA . GLY A 1 91 ? -4.332 -11.453 11.180 1.00 97.06 91 GLY A CA 1
ATOM 727 C C . GLY A 1 91 ? -3.446 -10.246 10.915 1.00 97.06 91 GLY A C 1
ATOM 728 O O . GLY A 1 91 ? -3.837 -9.103 11.169 1.00 97.06 91 GLY A O 1
ATOM 729 N N . ARG A 1 92 ? -2.240 -10.518 10.416 1.00 97.69 92 ARG A N 1
ATOM 730 C CA . ARG A 1 92 ? -1.259 -9.505 10.026 1.00 97.69 92 ARG A CA 1
ATOM 731 C C . ARG A 1 92 ? -0.600 -9.900 8.718 1.00 97.69 92 ARG A C 1
ATOM 733 O O . ARG A 1 92 ? -0.316 -11.076 8.523 1.00 97.69 92 ARG A O 1
ATOM 740 N N . GLU A 1 93 ? -0.329 -8.923 7.871 1.00 97.19 93 GLU A N 1
ATOM 741 C CA . GLU A 1 93 ? 0.363 -9.128 6.599 1.00 97.19 93 GLU A CA 1
ATOM 742 C C . GLU A 1 93 ? 1.179 -7.890 6.239 1.00 97.19 93 GLU A C 1
ATOM 744 O O . GLU A 1 93 ? 0.827 -6.779 6.634 1.00 97.19 93 GLU A O 1
ATOM 749 N N . ASN A 1 94 ? 2.286 -8.096 5.531 1.00 97.12 94 ASN A N 1
ATOM 750 C CA . ASN A 1 94 ? 3.059 -7.006 4.953 1.00 97.12 94 ASN A CA 1
ATOM 751 C C . ASN A 1 94 ? 2.561 -6.737 3.542 1.00 97.12 94 ASN A C 1
ATOM 753 O O . ASN A 1 94 ? 2.283 -7.675 2.804 1.00 97.12 94 ASN A O 1
ATOM 757 N N . VAL A 1 95 ? 2.527 -5.468 3.174 1.00 97.31 95 VAL A N 1
ATOM 758 C CA . VAL A 1 95 ? 2.235 -4.966 1.829 1.00 97.31 95 VAL A CA 1
ATOM 759 C C . VAL A 1 95 ? 3.296 -3.914 1.486 1.00 97.31 95 VAL A C 1
ATOM 761 O O . VAL A 1 95 ? 3.946 -3.403 2.405 1.00 97.31 95 VAL A O 1
ATOM 764 N N . PRO A 1 96 ? 3.541 -3.579 0.211 1.00 96.19 96 PRO A N 1
ATOM 765 C CA . PRO A 1 96 ? 4.390 -2.433 -0.099 1.00 96.19 96 PRO A CA 1
ATOM 766 C C . PRO A 1 96 ? 3.787 -1.137 0.460 1.00 96.19 96 PRO A C 1
ATOM 768 O O . PRO A 1 96 ? 2.595 -1.067 0.771 1.00 96.19 96 PRO A O 1
ATOM 771 N N . VAL A 1 97 ? 4.609 -0.095 0.565 1.00 94.81 97 VAL A N 1
ATOM 772 C CA . VAL A 1 97 ? 4.073 1.266 0.683 1.00 94.81 97 VAL A CA 1
ATOM 773 C C . VAL A 1 97 ? 3.380 1.611 -0.635 1.00 94.81 97 VAL A C 1
ATOM 775 O O . VAL A 1 97 ? 3.923 1.353 -1.712 1.00 94.81 97 VAL A O 1
ATOM 778 N N . PHE A 1 98 ? 2.163 2.140 -0.555 1.00 96.25 98 PHE A N 1
ATOM 779 C CA . PHE A 1 98 ? 1.375 2.454 -1.738 1.00 96.25 98 PHE A CA 1
ATOM 780 C C . PHE A 1 98 ? 1.757 3.818 -2.302 1.00 96.25 98 PHE A C 1
ATOM 782 O O . PHE A 1 98 ? 1.938 4.782 -1.564 1.00 96.25 98 PHE A O 1
ATOM 789 N N . VAL A 1 99 ? 1.839 3.901 -3.628 1.00 95.50 99 VAL A N 1
ATOM 790 C CA . VAL A 1 99 ? 2.291 5.109 -4.340 1.00 95.50 99 VAL A CA 1
ATOM 791 C C . VAL A 1 99 ? 1.192 6.162 -4.510 1.00 95.50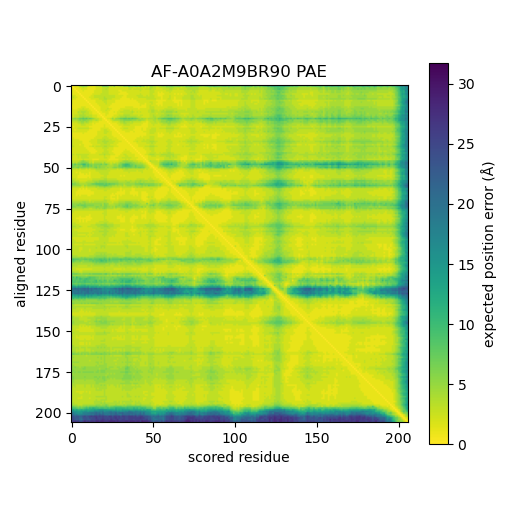 99 VAL A C 1
ATOM 793 O O . VAL A 1 99 ? 1.480 7.280 -4.943 1.00 95.50 99 VAL A O 1
ATOM 796 N N . ALA A 1 100 ? -0.065 5.799 -4.235 1.00 95.94 100 ALA A N 1
ATOM 797 C CA . ALA A 1 100 ? -1.246 6.644 -4.383 1.00 95.94 100 ALA A CA 1
ATOM 798 C C . ALA A 1 100 ? -2.437 6.099 -3.559 1.00 95.94 100 ALA A C 1
ATOM 800 O O . ALA A 1 100 ? -2.422 4.928 -3.163 1.00 95.94 100 ALA A O 1
ATOM 801 N N . PRO A 1 101 ? -3.488 6.914 -3.331 1.00 96.25 101 PRO A N 1
ATOM 802 C CA . PRO A 1 101 ? -4.803 6.422 -2.915 1.00 96.25 101 PRO A CA 1
ATOM 803 C C . PRO A 1 101 ? -5.375 5.381 -3.887 1.00 96.25 101 PRO A C 1
ATOM 805 O O . PRO A 1 101 ? -4.945 5.302 -5.037 1.00 96.25 101 PRO A O 1
ATOM 808 N N . ALA A 1 102 ? -6.366 4.609 -3.433 1.00 96.50 102 ALA A N 1
ATOM 809 C CA . ALA A 1 102 ? -6.996 3.599 -4.275 1.00 96.50 102 ALA A CA 1
ATOM 810 C C . ALA A 1 102 ? -7.727 4.226 -5.466 1.00 96.50 102 ALA A C 1
ATOM 812 O O . ALA A 1 102 ? -8.390 5.258 -5.324 1.00 96.50 102 ALA A O 1
ATOM 813 N N . ALA A 1 103 ? -7.650 3.566 -6.615 1.00 96.38 103 ALA A N 1
ATOM 814 C CA . ALA A 1 103 ? -8.357 3.944 -7.830 1.00 96.38 103 ALA A CA 1
ATOM 815 C C . ALA A 1 103 ? -8.801 2.689 -8.573 1.00 96.38 103 ALA A C 1
ATOM 817 O O . ALA A 1 103 ? -8.269 1.623 -8.318 1.00 96.38 103 ALA A O 1
ATOM 818 N N . ASN A 1 104 ? -9.730 2.830 -9.512 1.00 96.00 104 ASN A N 1
ATOM 819 C CA . ASN A 1 104 ? -10.080 1.746 -10.421 1.00 96.00 104 ASN A CA 1
ATOM 820 C C . ASN A 1 104 ? -9.023 1.646 -11.536 1.00 96.00 104 ASN A C 1
ATOM 822 O O . ASN A 1 104 ? -8.848 2.574 -12.347 1.00 96.00 104 ASN A O 1
ATOM 826 N N . LEU A 1 105 ? -8.281 0.546 -11.553 1.00 95.62 105 LEU A N 1
ATOM 827 C CA . LEU A 1 105 ? -7.126 0.341 -12.419 1.00 95.62 105 LEU A CA 1
ATOM 828 C C . LEU A 1 105 ? -7.391 -0.662 -13.548 1.00 95.62 105 LEU A C 1
ATOM 830 O O . LEU A 1 105 ? -6.765 -0.523 -14.606 1.00 95.62 105 LEU A O 1
ATOM 834 N N . ASP A 1 106 ? -8.365 -1.559 -13.401 1.00 93.12 106 ASP A N 1
ATOM 835 C CA . ASP A 1 106 ? -8.648 -2.651 -14.344 1.00 93.12 106 ASP A CA 1
ATOM 836 C C . ASP A 1 106 ? -10.110 -2.728 -14.842 1.00 93.12 106 ASP A C 1
ATOM 838 O O . ASP A 1 106 ? -10.478 -3.663 -15.550 1.00 93.12 106 ASP A O 1
ATOM 842 N N . GLN A 1 107 ? -10.913 -1.689 -14.584 1.00 90.00 107 GLN A N 1
ATOM 843 C CA . GLN A 1 107 ? -12.321 -1.556 -14.996 1.00 90.00 107 GLN A CA 1
ATOM 844 C C . GLN A 1 107 ? -13.299 -2.505 -14.294 1.00 90.00 107 GLN A C 1
ATOM 846 O O . GLN A 1 107 ? -14.450 -2.623 -14.731 1.00 90.00 107 GLN A O 1
ATOM 851 N N . ASP A 1 108 ? -12.897 -3.139 -13.200 1.00 91.56 108 ASP A N 1
ATOM 852 C CA . ASP A 1 108 ? -13.814 -3.858 -12.326 1.00 91.56 108 ASP A CA 1
ATOM 853 C C . ASP A 1 108 ? -14.430 -2.899 -11.266 1.00 91.56 108 ASP A C 1
ATOM 855 O O . ASP A 1 108 ? -14.183 -1.696 -11.302 1.00 91.56 108 ASP A O 1
ATOM 859 N N . PRO A 1 109 ? -15.354 -3.321 -10.386 1.00 90.19 109 PRO A N 1
ATOM 860 C CA . PRO A 1 109 ? -15.939 -2.422 -9.386 1.00 90.19 109 PRO A CA 1
ATOM 861 C C . PRO A 1 109 ? -15.068 -2.211 -8.132 1.00 90.19 109 PRO A C 1
ATOM 863 O O . PRO A 1 109 ? -15.472 -1.433 -7.259 1.00 90.19 109 PRO A O 1
ATOM 866 N N . ALA A 1 110 ? -13.961 -2.933 -7.984 1.00 93.38 110 ALA A N 1
ATOM 867 C CA . ALA A 1 110 ? -13.025 -2.774 -6.887 1.00 93.38 110 ALA A CA 1
ATOM 868 C C . ALA A 1 110 ? -12.147 -1.528 -7.095 1.00 93.38 110 ALA A C 1
ATOM 870 O O . ALA A 1 110 ? -12.202 -0.829 -8.109 1.00 93.38 110 ALA A O 1
ATOM 871 N N . LEU A 1 111 ? -11.457 -1.150 -6.020 1.00 95.56 111 LEU A N 1
ATOM 872 C CA . LEU A 1 111 ? -10.442 -0.111 -6.062 1.00 95.56 111 LEU A CA 1
ATOM 873 C C . LEU A 1 111 ? -9.120 -0.733 -5.635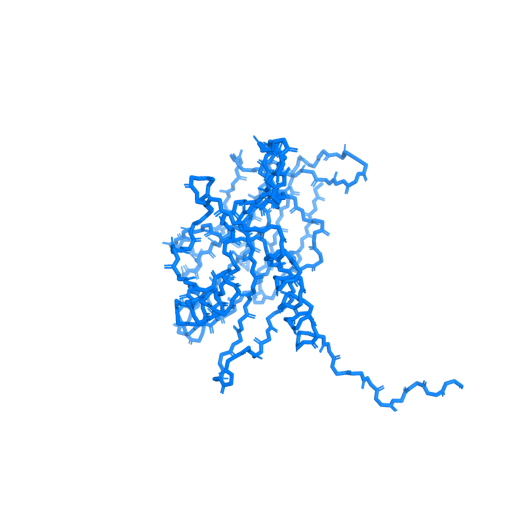 1.00 95.56 111 LEU A C 1
ATOM 875 O O . LEU A 1 111 ? -9.051 -1.440 -4.617 1.00 95.56 111 LEU A O 1
ATOM 879 N N . GLU A 1 112 ? -8.070 -0.388 -6.366 1.00 97.75 112 GLU A N 1
ATOM 880 C CA . GLU A 1 112 ? -6.751 -0.974 -6.232 1.00 97.75 112 GLU A CA 1
ATOM 881 C C . GLU A 1 112 ? -5.761 0.054 -5.701 1.00 97.75 112 GLU A C 1
ATOM 883 O O . GLU A 1 112 ? -5.702 1.210 -6.130 1.00 97.75 112 GLU A O 1
ATOM 888 N N . TYR A 1 113 ? -4.919 -0.407 -4.788 1.00 97.94 113 TYR A N 1
ATOM 889 C CA . TYR A 1 113 ? -3.687 0.256 -4.403 1.00 97.94 113 TYR A CA 1
ATOM 890 C C . TYR A 1 113 ? -2.522 -0.368 -5.166 1.00 97.94 113 TYR A C 1
ATOM 892 O O . TYR A 1 113 ? -2.487 -1.584 -5.344 1.00 97.94 113 TYR A O 1
ATOM 900 N N . ALA A 1 114 ? -1.528 0.432 -5.546 1.00 97.94 114 ALA A N 1
ATOM 901 C CA . ALA A 1 114 ? -0.301 -0.060 -6.170 1.00 97.94 114 ALA A CA 1
ATOM 902 C C . ALA A 1 114 ? 0.925 0.305 -5.328 1.00 97.94 114 ALA A C 1
ATOM 904 O O . ALA A 1 114 ? 0.967 1.379 -4.726 1.00 97.94 114 ALA A O 1
ATOM 905 N N . GLY A 1 115 ? 1.938 -0.559 -5.305 1.00 96.62 115 GLY A N 1
ATOM 906 C CA . GLY A 1 115 ? 3.218 -0.290 -4.647 1.00 96.62 115 GLY A CA 1
ATOM 907 C C . GLY A 1 115 ? 4.315 -1.257 -5.083 1.00 96.62 115 GLY A C 1
ATOM 908 O O . GLY A 1 115 ? 4.039 -2.263 -5.728 1.00 96.62 115 GLY A O 1
ATOM 909 N N . TYR A 1 116 ? 5.561 -0.966 -4.726 1.00 93.25 116 TYR A N 1
ATOM 910 C CA . TYR A 1 116 ? 6.723 -1.831 -4.971 1.00 93.25 116 TYR A CA 1
ATOM 911 C C . TYR A 1 116 ? 7.436 -2.150 -3.654 1.00 93.25 116 TYR A C 1
ATOM 913 O O . TYR A 1 116 ? 7.242 -1.471 -2.647 1.00 93.25 116 TYR A O 1
ATOM 921 N N . TRP A 1 117 ? 8.232 -3.218 -3.625 1.00 91.25 117 TRP A N 1
ATOM 922 C CA . TRP A 1 117 ? 8.836 -3.714 -2.380 1.00 91.25 117 TRP A CA 1
ATOM 923 C C . TRP A 1 117 ? 10.192 -3.095 -2.046 1.00 91.25 117 TRP A C 1
ATOM 925 O O . TRP A 1 117 ? 10.607 -3.120 -0.886 1.00 91.25 117 TRP A O 1
ATOM 935 N N . ARG A 1 118 ? 10.916 -2.612 -3.057 1.00 89.12 118 ARG A N 1
ATOM 936 C CA . ARG A 1 118 ? 12.280 -2.087 -2.926 1.00 89.12 118 ARG A CA 1
ATOM 937 C C . ARG A 1 118 ? 12.453 -0.813 -3.740 1.00 89.12 118 ARG A C 1
ATOM 939 O O . ARG A 1 118 ? 11.647 -0.523 -4.618 1.00 89.12 118 ARG A O 1
ATOM 946 N N . PHE A 1 119 ? 13.523 -0.078 -3.459 1.00 83.75 119 PHE A N 1
ATOM 947 C CA . PHE A 1 119 ? 14.000 0.953 -4.372 1.00 83.75 119 PHE A CA 1
ATOM 948 C C . PHE A 1 119 ? 14.593 0.303 -5.623 1.00 83.75 119 PHE A C 1
ATOM 950 O O . PHE A 1 119 ? 15.061 -0.836 -5.580 1.00 83.75 119 PHE A O 1
ATOM 957 N N . PHE A 1 120 ? 14.546 1.027 -6.738 1.00 82.88 120 PHE A N 1
ATOM 958 C CA . PHE A 1 120 ? 15.275 0.634 -7.934 1.00 82.88 120 PHE A CA 1
ATOM 959 C C . PHE A 1 120 ? 16.733 1.024 -7.765 1.00 82.88 120 PHE A C 1
ATOM 961 O O . PHE A 1 120 ? 17.043 2.171 -7.452 1.00 82.88 120 PHE A O 1
ATOM 968 N N . GLU A 1 121 ? 17.610 0.061 -7.996 1.00 86.75 121 GLU A N 1
ATOM 969 C CA . GLU A 1 121 ? 19.048 0.268 -8.053 1.00 86.75 121 GLU A CA 1
ATOM 970 C C . GLU A 1 121 ? 19.507 -0.060 -9.471 1.00 86.75 121 GLU A C 1
ATOM 972 O O . GLU A 1 121 ? 18.990 -0.987 -10.108 1.00 86.75 121 GLU A O 1
ATOM 977 N N . THR A 1 122 ? 20.427 0.747 -9.985 1.00 89.38 122 THR A N 1
ATOM 978 C CA . THR A 1 122 ? 21.018 0.571 -11.310 1.00 89.38 122 THR A CA 1
ATOM 979 C C . THR A 1 122 ? 22.494 0.283 -11.161 1.00 89.38 122 THR A C 1
ATOM 981 O O . THR A 1 122 ? 23.157 0.914 -10.337 1.00 89.38 122 THR A O 1
ATOM 984 N N . TRP A 1 123 ? 23.017 -0.616 -11.981 1.00 91.19 123 TRP A N 1
ATOM 985 C CA . TRP A 1 123 ? 24.433 -0.943 -11.972 1.00 91.19 123 TRP A CA 1
ATOM 986 C C . TRP A 1 123 ? 24.995 -1.072 -13.384 1.00 91.19 123 TRP A C 1
ATOM 988 O O . TRP A 1 123 ? 24.345 -1.575 -14.306 1.00 91.19 123 TRP A O 1
ATOM 998 N N . ASP A 1 124 ? 26.247 -0.639 -13.508 1.00 84.00 124 ASP A N 1
ATOM 999 C CA . ASP A 1 124 ? 27.052 -0.694 -14.724 1.00 84.00 124 ASP A CA 1
ATOM 1000 C C . ASP A 1 124 ? 28.065 -1.838 -14.587 1.00 84.00 124 ASP A C 1
ATOM 1002 O O . ASP A 1 124 ? 29.269 -1.635 -14.442 1.00 84.00 124 ASP A O 1
ATOM 1006 N N . GLU A 1 125 ? 27.570 -3.077 -14.544 1.00 71.69 125 GLU A N 1
ATOM 1007 C CA . GLU A 1 125 ? 28.428 -4.264 -14.364 1.00 71.69 125 GLU A CA 1
ATOM 1008 C C . GLU A 1 125 ? 29.175 -4.677 -15.641 1.00 71.69 125 GLU A C 1
ATOM 1010 O O . GLU A 1 125 ? 30.050 -5.542 -15.594 1.00 71.69 125 GLU A O 1
ATOM 1015 N N . GLN A 1 126 ? 28.851 -4.078 -16.789 1.00 71.19 126 GLN A N 1
ATOM 1016 C CA . GLN A 1 126 ? 29.459 -4.419 -18.072 1.00 71.19 126 GLN A CA 1
ATOM 1017 C C . GLN A 1 126 ? 30.131 -3.186 -18.690 1.00 71.19 126 GLN A C 1
ATOM 1019 O O . GLN A 1 126 ? 29.424 -2.232 -19.001 1.00 71.19 126 GLN A O 1
ATOM 1024 N N . PRO A 1 127 ? 31.459 -3.211 -18.930 1.00 76.38 127 PRO A N 1
ATOM 1025 C CA . PRO A 1 127 ? 32.206 -2.079 -19.493 1.00 76.38 127 PRO A CA 1
ATOM 1026 C C . PRO A 1 127 ? 31.630 -1.515 -20.800 1.00 76.38 127 PRO A C 1
ATOM 1028 O O . PRO A 1 127 ? 31.735 -0.319 -21.039 1.00 76.38 127 PRO A O 1
ATOM 1031 N N . ASP A 1 128 ? 30.991 -2.372 -21.602 1.00 82.00 128 ASP A N 1
ATOM 1032 C CA . ASP A 1 128 ? 30.400 -2.028 -22.901 1.00 82.00 128 ASP A CA 1
ATOM 1033 C C . ASP A 1 128 ? 28.912 -2.437 -23.008 1.00 82.00 128 ASP A C 1
ATOM 1035 O O . ASP A 1 128 ? 28.335 -2.442 -24.099 1.00 82.00 128 ASP A O 1
ATOM 1039 N N . GLY A 1 129 ? 28.289 -2.841 -21.895 1.00 79.56 129 GLY A N 1
ATOM 1040 C CA . GLY A 1 129 ? 26.893 -3.288 -21.861 1.00 79.56 129 GLY A CA 1
ATOM 1041 C C . GLY A 1 129 ? 25.931 -2.167 -21.460 1.00 79.56 129 GLY A C 1
ATOM 1042 O O . GLY A 1 129 ? 26.347 -1.188 -20.842 1.00 79.56 129 GLY A O 1
ATOM 1043 N N . PRO A 1 130 ? 24.631 -2.273 -21.797 1.00 85.94 130 PRO A N 1
ATOM 1044 C CA . PRO A 1 130 ? 23.650 -1.321 -21.301 1.00 85.94 130 PRO A CA 1
ATOM 1045 C C . PRO A 1 130 ? 23.525 -1.436 -19.772 1.00 85.94 130 PRO A C 1
ATOM 1047 O O . PRO A 1 130 ? 23.639 -2.543 -19.238 1.00 85.94 130 PRO A O 1
ATOM 1050 N N . PRO A 1 131 ? 23.224 -0.329 -19.073 1.00 91.31 131 PRO A N 1
ATOM 1051 C CA . PRO A 1 131 ? 22.994 -0.349 -17.635 1.00 91.31 131 PRO A CA 1
ATOM 1052 C C . PRO A 1 131 ? 21.837 -1.292 -17.280 1.00 91.31 131 PRO A C 1
ATOM 1054 O O . PRO A 1 131 ? 20.831 -1.384 -18.007 1.00 91.31 131 PRO A O 1
ATOM 1057 N N . LEU A 1 132 ? 21.971 -1.976 -16.145 1.00 94.50 132 LEU A N 1
ATOM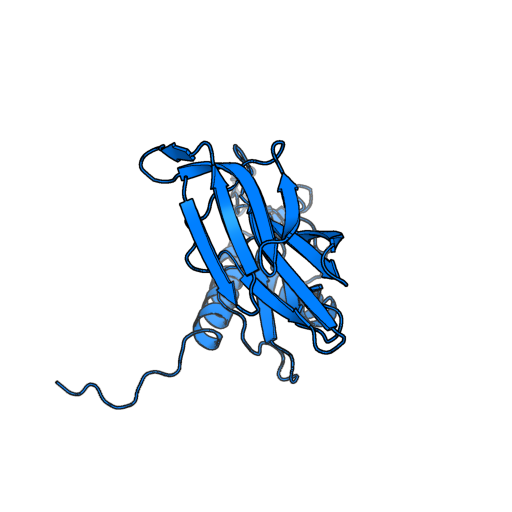 1058 C CA . LEU A 1 132 ? 21.016 -2.973 -15.664 1.00 94.50 132 LEU A CA 1
ATOM 1059 C C . LEU A 1 132 ? 20.347 -2.535 -14.359 1.00 94.50 132 LEU A C 1
ATOM 1061 O O . LEU A 1 132 ? 20.834 -1.666 -13.642 1.00 94.50 132 LEU A O 1
ATOM 1065 N N . THR A 1 133 ? 19.197 -3.136 -14.074 1.00 94.94 133 THR A N 1
ATOM 1066 C CA . THR A 1 133 ? 18.452 -3.002 -12.821 1.00 94.94 133 THR A CA 1
ATOM 1067 C C . THR A 1 133 ? 17.835 -4.342 -12.419 1.00 94.94 133 THR A C 1
ATOM 1069 O O . THR A 1 133 ? 17.791 -5.282 -13.211 1.00 94.94 133 THR A O 1
ATOM 1072 N N . SER A 1 134 ? 17.344 -4.446 -11.187 1.00 95.00 134 SER A N 1
ATOM 1073 C CA . SER A 1 134 ? 16.686 -5.650 -10.668 1.00 95.00 134 SER A CA 1
ATOM 1074 C C . SER A 1 134 ? 15.224 -5.744 -11.109 1.00 95.00 134 SER A C 1
ATOM 1076 O O . SER A 1 134 ? 14.569 -4.743 -11.412 1.00 95.00 134 SER A O 1
ATOM 1078 N N . TYR A 1 135 ? 14.655 -6.949 -11.054 1.00 96.12 135 TYR A N 1
ATOM 1079 C CA . TYR A 1 135 ? 13.207 -7.119 -11.147 1.00 96.12 135 TYR A CA 1
ATOM 1080 C C . TYR A 1 135 ? 12.540 -6.687 -9.832 1.00 96.12 135 TYR A C 1
ATOM 1082 O O . TYR A 1 135 ? 12.769 -7.273 -8.773 1.00 96.12 135 TYR A O 1
ATOM 1090 N N . ASN A 1 136 ? 11.690 -5.664 -9.894 1.00 96.38 136 ASN A N 1
ATOM 1091 C CA . ASN A 1 136 ? 10.998 -5.091 -8.742 1.00 96.38 136 ASN A CA 1
ATOM 1092 C C . ASN A 1 136 ? 9.534 -4.822 -9.118 1.00 96.38 136 ASN A C 1
ATOM 1094 O O . ASN A 1 136 ? 9.210 -3.737 -9.602 1.00 96.38 136 ASN A O 1
ATOM 1098 N N . PRO A 1 137 ? 8.658 -5.827 -8.968 1.00 97.19 137 PRO A N 1
ATOM 1099 C CA . PRO A 1 137 ? 7.328 -5.770 -9.546 1.00 97.19 137 PRO A CA 1
ATOM 1100 C C . PRO A 1 137 ? 6.478 -4.686 -8.886 1.00 97.19 137 PRO A C 1
ATOM 1102 O O . PRO A 1 137 ? 6.471 -4.548 -7.659 1.00 97.19 137 PRO A O 1
ATOM 1105 N N . LEU A 1 138 ? 5.690 -3.984 -9.701 1.00 97.62 138 LEU A N 1
ATOM 1106 C CA . LEU A 1 138 ? 4.585 -3.168 -9.207 1.00 97.62 138 LEU A CA 1
ATOM 1107 C C . LEU A 1 138 ? 3.442 -4.115 -8.833 1.00 97.62 138 LEU A C 1
ATOM 1109 O O . LEU A 1 138 ? 2.889 -4.790 -9.701 1.00 97.62 138 LEU A O 1
ATOM 1113 N N . VAL A 1 139 ? 3.121 -4.222 -7.549 1.00 98.19 139 VAL A N 1
ATOM 1114 C CA . VAL A 1 139 ? 2.083 -5.132 -7.051 1.00 98.19 139 VAL A CA 1
ATOM 1115 C C . VAL A 1 139 ? 0.817 -4.362 -6.701 1.00 98.19 139 VAL A C 1
ATOM 1117 O O . VAL A 1 139 ? 0.880 -3.245 -6.181 1.00 98.19 139 VAL A O 1
ATOM 1120 N N . PHE A 1 140 ? -0.326 -4.984 -6.975 1.00 98.50 140 PHE A N 1
ATOM 1121 C CA . PHE A 1 140 ? -1.644 -4.377 -6.836 1.00 98.50 140 PHE A CA 1
ATOM 1122 C C . PHE A 1 140 ? -2.446 -5.083 -5.753 1.00 98.50 140 PHE A C 1
ATOM 1124 O O . PHE A 1 140 ? -2.468 -6.311 -5.687 1.00 98.50 140 PHE A O 1
ATOM 1131 N N . TYR A 1 141 ? -3.088 -4.305 -4.888 1.00 98.44 141 TYR A N 1
ATOM 1132 C CA . TYR A 1 141 ? -3.948 -4.808 -3.828 1.00 98.44 141 TYR A CA 1
ATOM 1133 C C . TYR A 1 141 ? -5.350 -4.228 -3.964 1.00 98.44 141 TYR A C 1
ATOM 1135 O O . TYR A 1 141 ? -5.522 -3.016 -3.870 1.00 98.44 141 TYR A O 1
ATOM 1143 N N . GLU A 1 142 ? -6.341 -5.097 -4.113 1.00 97.25 142 GLU A N 1
ATOM 1144 C CA . GLU A 1 142 ? -7.756 -4.746 -4.205 1.00 97.25 142 GLU A CA 1
ATOM 1145 C C . GLU A 1 142 ? -8.428 -4.741 -2.824 1.00 97.25 142 GLU A C 1
ATOM 1147 O O . GLU A 1 142 ? -8.154 -5.575 -1.942 1.00 97.25 142 GLU A O 1
ATOM 1152 N N . HIS A 1 143 ? -9.352 -3.800 -2.618 1.00 94.81 143 HIS A N 1
ATOM 1153 C CA . HIS A 1 143 ? -10.214 -3.796 -1.437 1.00 94.81 143 HIS A CA 1
ATOM 1154 C C . HIS A 1 143 ? -11.433 -4.703 -1.640 1.00 94.81 143 HIS A C 1
ATOM 1156 O O . HIS A 1 143 ? -12.499 -4.286 -2.089 1.00 94.81 143 HIS A O 1
ATOM 1162 N N . THR A 1 144 ? -11.295 -5.968 -1.247 1.00 94.12 144 THR A N 1
ATOM 1163 C CA . THR A 1 144 ? -12.370 -6.959 -1.393 1.00 94.12 144 THR A CA 1
ATOM 1164 C C . THR A 1 144 ? -13.367 -6.932 -0.235 1.00 94.12 144 THR A C 1
ATOM 1166 O O . THR A 1 144 ? -13.122 -6.390 0.847 1.00 94.12 144 THR A O 1
ATOM 1169 N N . ARG A 1 145 ? -14.462 -7.692 -0.385 1.00 92.81 145 ARG A N 1
ATOM 1170 C CA . ARG A 1 145 ? -15.406 -7.980 0.712 1.00 92.81 145 ARG A CA 1
ATOM 1171 C C . ARG A 1 145 ? -14.736 -8.539 1.971 1.00 92.81 145 ARG A C 1
ATOM 1173 O O . ARG A 1 145 ? -15.275 -8.363 3.064 1.00 92.81 145 ARG A O 1
ATOM 1180 N N . GLN A 1 146 ? -13.606 -9.230 1.823 1.00 91.38 146 GLN A N 1
ATOM 1181 C CA . GLN A 1 146 ? -12.895 -9.903 2.910 1.00 91.38 146 GLN A CA 1
ATOM 1182 C C . GLN A 1 146 ? -11.726 -9.089 3.476 1.00 91.38 146 GLN A C 1
ATOM 1184 O O . GLN A 1 146 ? -11.113 -9.537 4.450 1.00 91.38 146 GLN A O 1
ATOM 1189 N N . GLY A 1 147 ? -11.431 -7.924 2.900 1.00 94.75 147 GLY A N 1
ATOM 1190 C CA . GLY A 1 147 ? -10.253 -7.127 3.220 1.00 94.75 147 GLY A CA 1
ATOM 1191 C C . GLY A 1 147 ? -9.343 -6.899 2.026 1.00 94.75 147 GLY A C 1
ATOM 1192 O O . GLY A 1 147 ? -9.642 -7.312 0.903 1.00 94.75 147 GLY A O 1
ATOM 1193 N N . LEU A 1 148 ? -8.221 -6.252 2.303 1.00 97.19 148 LEU A N 1
ATOM 1194 C CA . LEU A 1 148 ? -7.183 -5.967 1.330 1.00 97.19 148 LEU A CA 1
ATOM 1195 C C . LEU A 1 148 ? -6.501 -7.274 0.902 1.00 97.19 148 LEU A C 1
ATOM 1197 O O . LEU A 1 148 ? -6.059 -8.062 1.757 1.00 97.19 148 LEU A O 1
ATOM 1201 N N . ARG A 1 149 ? -6.449 -7.523 -0.407 1.00 97.00 149 ARG A N 1
ATOM 1202 C CA . ARG A 1 149 ? -5.880 -8.740 -1.001 1.00 97.00 149 ARG A CA 1
ATOM 1203 C C . ARG A 1 149 ? -5.061 -8.405 -2.231 1.00 97.00 149 ARG A C 1
ATOM 1205 O O . ARG A 1 149 ? -5.376 -7.459 -2.930 1.00 97.00 149 ARG A O 1
ATOM 1212 N N . LEU A 1 150 ? -4.020 -9.193 -2.479 1.00 97.88 150 LEU A N 1
ATOM 1213 C CA . LEU A 1 150 ? -3.233 -9.089 -3.700 1.00 97.88 150 LEU A CA 1
ATOM 1214 C C . LEU A 1 150 ? -4.114 -9.431 -4.908 1.00 97.88 150 LEU A C 1
ATOM 1216 O O . LEU A 1 150 ? -4.545 -10.581 -5.044 1.00 97.88 150 LEU A O 1
ATOM 1220 N N . ASP A 1 151 ? -4.283 -8.472 -5.809 1.00 97.94 151 ASP A N 1
ATOM 1221 C CA . ASP A 1 151 ? -4.821 -8.728 -7.135 1.00 97.94 151 ASP A CA 1
ATOM 1222 C C . ASP A 1 151 ? -3.714 -9.327 -8.007 1.00 97.94 151 ASP A C 1
ATOM 1224 O O . ASP A 1 151 ? -2.863 -8.648 -8.591 1.00 97.94 151 ASP A O 1
ATOM 1228 N N . SER A 1 152 ? -3.702 -10.656 -8.059 1.00 97.25 152 SER A N 1
ATOM 1229 C CA . SER A 1 152 ? -2.704 -11.403 -8.821 1.00 97.25 152 SER A CA 1
ATOM 1230 C C . SER A 1 152 ? -2.906 -11.289 -10.333 1.00 97.25 152 SER A C 1
ATOM 1232 O O . SER A 1 152 ? -1.943 -11.501 -11.074 1.00 97.25 152 SER A O 1
ATOM 1234 N N . SER A 1 153 ? -4.124 -10.987 -10.788 1.00 97.56 153 SER A N 1
ATOM 1235 C CA . SER A 1 153 ? -4.455 -10.875 -12.209 1.00 97.56 153 SER A CA 1
ATOM 1236 C C . SER A 1 153 ? -3.896 -9.572 -12.760 1.00 97.56 153 SER A C 1
ATOM 1238 O O . SER A 1 153 ? -3.030 -9.627 -13.639 1.00 97.56 153 SER A O 1
ATOM 1240 N N . LEU A 1 154 ? -4.266 -8.434 -12.162 1.00 98.25 154 LEU A N 1
ATOM 1241 C CA . LEU A 1 154 ? -3.738 -7.126 -12.553 1.00 98.25 154 LEU A CA 1
ATOM 1242 C C . LEU A 1 154 ? -2.222 -7.054 -12.360 1.00 98.25 154 LEU A C 1
ATOM 1244 O O . LEU A 1 154 ? -1.497 -6.606 -13.251 1.00 98.25 154 LEU A O 1
ATOM 1248 N N . THR A 1 155 ? -1.711 -7.583 -11.240 1.00 98.44 155 THR A N 1
ATOM 1249 C CA . THR A 1 155 ? -0.262 -7.649 -10.996 1.00 98.44 155 THR A CA 1
ATOM 1250 C C . THR A 1 155 ? 0.458 -8.413 -12.102 1.00 98.44 155 THR A C 1
ATOM 1252 O O . THR A 1 155 ? 1.487 -7.953 -12.598 1.00 98.44 155 THR A O 1
ATOM 1255 N N . ARG A 1 156 ? -0.055 -9.571 -12.528 1.00 98.56 156 ARG A N 1
ATOM 1256 C CA . ARG A 1 156 ? 0.567 -10.333 -13.616 1.00 98.56 156 ARG A CA 1
ATOM 1257 C C . ARG A 1 156 ? 0.507 -9.567 -14.932 1.00 98.56 156 ARG A C 1
ATOM 1259 O O . ARG A 1 156 ? 1.528 -9.475 -15.608 1.00 98.56 156 ARG A O 1
ATOM 1266 N N . GLU A 1 157 ? -0.659 -9.042 -15.283 1.00 98.19 157 GLU A N 1
ATOM 1267 C CA . GLU A 1 157 ? -0.892 -8.353 -16.551 1.00 98.19 157 GLU A CA 1
ATOM 1268 C C . GLU A 1 157 ? 0.019 -7.129 -16.709 1.00 98.19 157 GLU A C 1
ATOM 1270 O O . GLU A 1 157 ? 0.731 -6.999 -17.708 1.00 98.19 157 GLU A O 1
ATOM 1275 N N . VAL A 1 158 ? 0.057 -6.260 -15.697 1.00 98.06 158 VAL A N 1
ATOM 1276 C CA . VAL A 1 158 ? 0.879 -5.043 -15.709 1.00 98.06 158 VAL A CA 1
ATOM 1277 C C . VAL A 1 158 ? 2.360 -5.394 -15.806 1.00 98.06 158 VAL A C 1
ATOM 1279 O O . VAL A 1 158 ? 3.067 -4.866 -16.665 1.00 98.06 158 VAL A O 1
ATOM 1282 N N . ASN A 1 159 ? 2.843 -6.327 -14.980 1.00 98.38 159 ASN A N 1
ATOM 1283 C CA . ASN A 1 159 ? 4.265 -6.671 -14.992 1.00 98.38 159 ASN A CA 1
ATOM 1284 C C . ASN A 1 159 ? 4.675 -7.402 -16.280 1.00 98.38 159 ASN A C 1
ATOM 1286 O O . ASN A 1 159 ? 5.790 -7.189 -16.746 1.00 98.38 159 ASN A O 1
ATOM 1290 N N . GLN A 1 160 ? 3.784 -8.164 -16.926 1.00 98.31 160 GLN A N 1
ATOM 1291 C CA . GLN A 1 160 ? 4.045 -8.703 -18.268 1.00 98.31 160 GLN A CA 1
ATOM 1292 C C . GLN A 1 160 ? 4.246 -7.598 -19.307 1.00 98.31 160 GLN A C 1
ATOM 1294 O O . GLN A 1 160 ? 5.141 -7.717 -20.141 1.00 98.31 160 GLN A O 1
ATOM 1299 N N . ARG A 1 161 ? 3.464 -6.513 -19.255 1.00 97.69 161 ARG A N 1
ATOM 1300 C CA . ARG A 1 161 ? 3.648 -5.367 -20.162 1.00 97.69 161 ARG A CA 1
ATOM 1301 C C . ARG A 1 161 ? 4.946 -4.613 -19.893 1.00 97.69 161 ARG A C 1
ATOM 1303 O O . ARG A 1 161 ? 5.638 -4.238 -20.837 1.00 97.69 161 ARG A O 1
ATOM 1310 N N . ILE A 1 162 ? 5.274 -4.399 -18.620 1.00 97.19 162 ILE A N 1
ATOM 1311 C CA . ILE A 1 162 ? 6.478 -3.666 -18.217 1.00 97.19 162 ILE A CA 1
ATOM 1312 C C . ILE A 1 162 ? 7.723 -4.480 -18.592 1.00 97.19 162 ILE A C 1
ATOM 1314 O O . ILE A 1 162 ? 8.518 -4.024 -19.416 1.00 97.19 162 ILE A O 1
ATOM 1318 N N . TYR A 1 163 ? 7.840 -5.698 -18.055 1.00 96.88 163 TYR A N 1
ATOM 1319 C CA . TYR A 1 163 ? 9.043 -6.539 -18.100 1.00 96.88 163 TYR A CA 1
ATOM 1320 C C . TYR A 1 163 ? 9.105 -7.507 -19.292 1.00 96.88 163 TYR A C 1
ATOM 1322 O O . TYR A 1 163 ? 10.131 -8.142 -19.512 1.00 96.88 163 TYR A O 1
ATOM 1330 N N . GLY A 1 164 ? 8.025 -7.666 -20.063 1.00 96.75 164 GLY A N 1
ATOM 1331 C CA . GLY A 1 164 ? 7.926 -8.704 -21.101 1.00 96.75 164 GLY A CA 1
ATOM 1332 C C . GLY A 1 164 ? 7.658 -10.113 -20.549 1.00 96.75 164 GLY A C 1
ATOM 1333 O O . GLY A 1 164 ? 7.635 -11.081 -21.307 1.00 96.75 164 GLY A O 1
ATOM 1334 N N . GLY A 1 165 ? 7.438 -10.242 -19.238 1.00 97.06 165 GLY A N 1
ATOM 1335 C CA . GLY A 1 165 ? 7.192 -11.499 -18.536 1.00 97.06 165 GLY A CA 1
ATOM 1336 C C . GLY A 1 165 ? 6.765 -11.261 -17.087 1.00 97.06 165 GLY A C 1
ATOM 1337 O O . GLY A 1 165 ? 6.905 -10.162 -16.560 1.00 97.06 165 GLY A O 1
ATOM 1338 N N . PHE A 1 166 ? 6.221 -12.290 -16.431 1.00 97.81 166 PHE A N 1
ATOM 1339 C CA . PHE A 1 166 ? 5.892 -12.234 -15.004 1.00 97.81 166 PHE A CA 1
ATOM 1340 C C . PHE A 1 166 ? 6.778 -13.197 -14.225 1.00 97.81 166 PHE A C 1
ATOM 1342 O O . PHE A 1 166 ? 6.694 -14.412 -14.409 1.00 97.81 166 PHE A O 1
ATOM 1349 N N . HIS A 1 167 ? 7.596 -12.651 -13.328 1.00 97.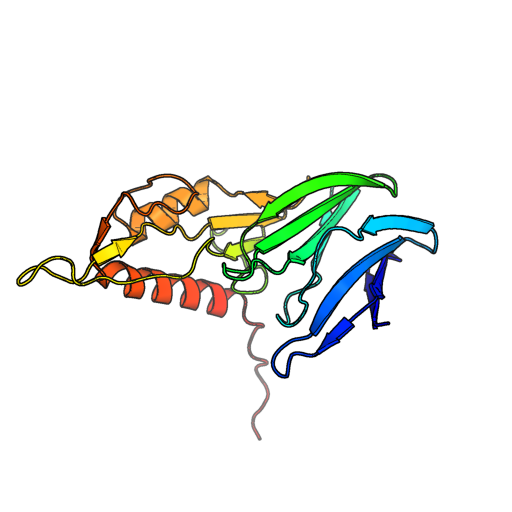06 167 HIS A N 1
ATOM 1350 C CA . HIS A 1 167 ? 8.610 -13.406 -12.589 1.00 97.06 167 HIS A CA 1
ATOM 1351 C C . HIS A 1 167 ? 8.292 -13.524 -11.092 1.00 97.06 167 HIS A C 1
ATOM 1353 O O . HIS A 1 167 ? 9.172 -13.823 -10.284 1.00 97.06 167 HIS A O 1
ATOM 1359 N N . GLY A 1 168 ? 7.019 -13.324 -10.735 1.00 96.94 168 GLY A N 1
ATOM 1360 C CA . GLY A 1 168 ? 6.513 -13.350 -9.365 1.00 96.94 168 GLY A CA 1
ATOM 1361 C C . GLY A 1 168 ? 6.252 -11.953 -8.802 1.00 96.94 168 GLY A C 1
ATOM 1362 O O . GLY A 1 168 ? 6.415 -10.945 -9.483 1.00 96.94 168 GLY A O 1
ATOM 1363 N N . VAL A 1 169 ? 5.820 -11.906 -7.542 1.00 96.94 169 VAL A N 1
ATOM 1364 C CA . VAL A 1 169 ? 5.454 -10.662 -6.832 1.00 96.94 169 VAL A CA 1
ATOM 1365 C C . VAL A 1 169 ? 6.537 -10.158 -5.879 1.00 96.94 169 VAL A C 1
ATOM 1367 O O . VAL A 1 169 ? 6.341 -9.156 -5.199 1.00 96.94 169 VAL A O 1
ATOM 1370 N N . ALA A 1 170 ? 7.659 -10.870 -5.799 1.00 95.44 170 ALA A N 1
ATOM 1371 C CA . ALA A 1 170 ? 8.793 -10.506 -4.966 1.00 95.44 170 ALA A CA 1
ATOM 1372 C C . ALA A 1 170 ? 9.854 -9.771 -5.791 1.00 95.44 170 ALA A C 1
ATOM 1374 O O . ALA A 1 170 ? 10.022 -10.039 -6.981 1.00 95.44 170 ALA A O 1
ATOM 1375 N N . PHE A 1 171 ? 10.588 -8.884 -5.124 1.00 94.62 171 PHE A N 1
ATOM 1376 C CA . PHE A 1 171 ? 11.837 -8.338 -5.642 1.00 94.62 171 PHE A CA 1
ATOM 1377 C C . PHE A 1 171 ? 12.846 -9.461 -5.922 1.00 94.62 171 PHE A C 1
ATOM 1379 O O . PHE A 1 171 ? 12.954 -10.403 -5.129 1.00 94.62 171 PHE A O 1
ATOM 1386 N N . ARG A 1 172 ? 13.580 -9.349 -7.030 1.00 94.75 172 ARG A N 1
ATOM 1387 C CA . ARG A 1 172 ? 14.575 -10.322 -7.485 1.00 94.75 172 ARG A CA 1
ATOM 1388 C C . ARG A 1 172 ? 15.803 -9.619 -8.052 1.00 94.75 172 ARG A C 1
ATOM 1390 O O . ARG A 1 172 ? 15.776 -9.102 -9.167 1.00 94.75 172 ARG A O 1
ATOM 1397 N N . GLU A 1 173 ? 16.873 -9.650 -7.271 1.00 92.06 173 GLU A N 1
ATOM 1398 C CA . GLU A 1 173 ? 18.201 -9.167 -7.664 1.00 92.06 173 GLU A CA 1
ATOM 1399 C C . GLU A 1 173 ? 18.872 -10.099 -8.681 1.00 92.06 173 GLU A C 1
ATOM 1401 O O . GLU A 1 173 ? 19.573 -9.659 -9.582 1.00 92.06 173 GLU A O 1
ATOM 1406 N N . ASP A 1 174 ? 18.564 -11.396 -8.609 1.00 93.69 174 ASP A N 1
ATOM 1407 C CA . ASP A 1 174 ? 19.100 -12.447 -9.479 1.00 93.69 174 ASP A CA 1
ATOM 1408 C C . ASP A 1 174 ? 18.540 -12.428 -10.914 1.00 93.69 174 ASP A C 1
ATOM 1410 O O . ASP A 1 174 ? 18.847 -13.311 -11.716 1.00 93.69 174 ASP A O 1
ATOM 1414 N N . LEU A 1 175 ? 17.692 -11.449 -11.238 1.00 94.00 175 LEU A N 1
ATOM 1415 C CA . LEU A 1 175 ? 17.032 -11.322 -12.529 1.00 94.00 175 LEU A CA 1
ATOM 1416 C C . LEU A 1 175 ? 17.280 -9.926 -13.128 1.00 94.00 175 LEU A C 1
ATOM 1418 O O . LEU A 1 175 ? 16.404 -9.060 -13.029 1.00 94.00 175 LEU A O 1
ATOM 1422 N N . PRO A 1 176 ? 18.447 -9.701 -13.760 1.00 93.62 176 PRO A N 1
ATOM 1423 C CA . PRO A 1 176 ? 18.792 -8.411 -14.339 1.00 93.62 176 PRO A CA 1
ATOM 1424 C C . PRO A 1 176 ? 17.839 -8.028 -15.474 1.00 93.62 176 PRO A C 1
ATOM 1426 O O . PRO A 1 176 ? 17.436 -8.856 -16.293 1.00 93.62 176 PRO A O 1
ATOM 1429 N N . GLN A 1 177 ? 17.502 -6.747 -15.524 1.00 94.94 177 GLN A N 1
ATOM 1430 C CA . GLN A 1 177 ? 16.610 -6.115 -16.487 1.00 94.94 177 GLN A CA 1
ATOM 1431 C C . GLN A 1 177 ? 17.306 -4.899 -17.101 1.00 94.94 177 GLN A C 1
ATOM 1433 O O . GLN A 1 177 ? 18.066 -4.226 -16.407 1.00 94.94 177 GLN A O 1
ATOM 1438 N N . PRO A 1 178 ? 17.051 -4.557 -18.374 1.00 94.50 178 PRO A N 1
ATOM 1439 C CA . PRO A 1 178 ? 17.594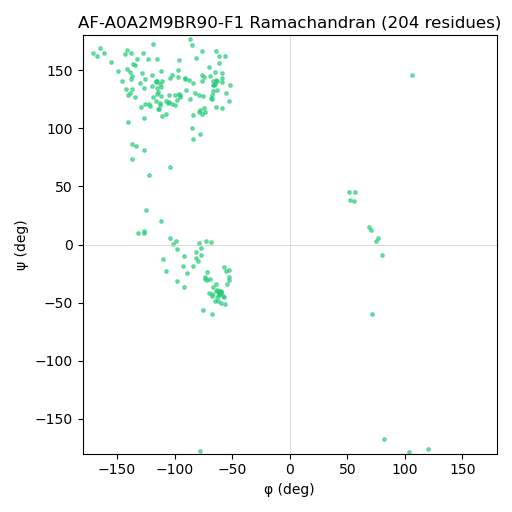 -3.329 -18.944 1.00 94.50 178 PRO A CA 1
ATOM 1440 C C . PRO A 1 178 ? 16.991 -2.107 -18.238 1.00 94.50 178 PRO A C 1
ATOM 1442 O O . PRO A 1 178 ? 15.774 -2.045 -18.053 1.00 94.50 178 PRO A O 1
ATOM 1445 N N . VAL A 1 179 ? 17.798 -1.087 -17.926 1.00 94.69 179 VAL A N 1
ATOM 1446 C CA . VAL A 1 179 ? 17.336 0.138 -17.226 1.00 94.69 179 VAL A CA 1
ATOM 1447 C C . VAL A 1 179 ? 16.167 0.848 -17.916 1.00 94.69 179 VAL A C 1
ATOM 1449 O O . VAL A 1 179 ? 15.372 1.504 -17.250 1.00 94.69 179 VAL A O 1
ATOM 1452 N N . SER A 1 180 ? 15.966 0.642 -19.223 1.00 94.00 180 SER A N 1
ATOM 1453 C CA . SER A 1 180 ? 14.770 1.111 -19.949 1.00 94.00 180 SER A CA 1
ATOM 1454 C C . SER A 1 180 ? 13.429 0.695 -19.316 1.00 94.00 180 SER A C 1
ATOM 1456 O O . SER A 1 180 ? 12.409 1.337 -19.561 1.00 94.00 180 SER A O 1
ATOM 1458 N N . ILE A 1 181 ? 13.420 -0.359 -18.494 1.00 95.62 181 ILE A N 1
ATOM 1459 C CA . ILE A 1 181 ? 12.250 -0.800 -17.731 1.00 95.62 181 ILE A CA 1
ATOM 1460 C C . ILE A 1 181 ? 11.803 0.237 -16.698 1.00 95.62 181 ILE A C 1
ATOM 1462 O O . ILE A 1 181 ? 10.599 0.380 -16.491 1.00 95.62 181 ILE A O 1
ATOM 1466 N N . ILE A 1 182 ? 12.734 0.986 -16.097 1.00 94.44 182 ILE A N 1
ATOM 1467 C CA . ILE A 1 182 ? 12.414 2.014 -15.096 1.00 94.44 182 ILE A CA 1
ATOM 1468 C C . ILE A 1 182 ? 11.461 3.052 -15.697 1.00 94.44 182 ILE A C 1
ATOM 1470 O O . ILE A 1 182 ? 10.433 3.339 -15.099 1.00 94.44 182 ILE A O 1
ATOM 1474 N N . GLY A 1 183 ? 11.711 3.501 -16.933 1.00 95.25 183 GLY A N 1
ATOM 1475 C CA . GLY A 1 183 ? 10.819 4.446 -17.615 1.00 95.25 183 GLY A CA 1
ATOM 1476 C C . GLY A 1 183 ? 9.393 3.911 -17.804 1.00 95.25 183 GLY A C 1
ATOM 1477 O O . GLY A 1 183 ? 8.429 4.627 -17.561 1.00 95.25 183 GLY A O 1
ATOM 1478 N N . ARG A 1 184 ? 9.235 2.626 -18.157 1.00 96.56 184 ARG A N 1
ATOM 1479 C CA . ARG A 1 184 ? 7.903 2.001 -18.294 1.00 96.56 184 ARG A CA 1
ATOM 1480 C C . ARG A 1 184 ? 7.171 1.901 -16.959 1.00 96.56 184 ARG A C 1
ATOM 1482 O O . ARG A 1 184 ? 5.950 2.022 -16.912 1.00 96.56 184 ARG A O 1
ATOM 1489 N N . LEU A 1 185 ? 7.911 1.635 -15.888 1.00 95.38 185 LEU A N 1
ATOM 1490 C CA . LEU A 1 185 ? 7.351 1.576 -14.548 1.00 95.38 185 LEU A CA 1
ATOM 1491 C C . LEU A 1 185 ? 6.949 2.972 -14.055 1.00 95.38 185 LEU A C 1
ATOM 1493 O O . LEU A 1 185 ? 5.858 3.119 -13.509 1.00 95.38 185 LEU A O 1
ATOM 1497 N N . ASP A 1 186 ? 7.772 3.991 -14.300 1.00 95.81 186 ASP A N 1
ATOM 1498 C CA . ASP A 1 186 ? 7.448 5.385 -13.988 1.00 95.81 186 ASP A CA 1
ATOM 1499 C C . ASP A 1 186 ? 6.183 5.845 -14.725 1.00 95.81 186 ASP A C 1
ATOM 1501 O O . ASP A 1 186 ? 5.312 6.477 -14.120 1.00 95.81 186 ASP A O 1
ATOM 1505 N N . ASP A 1 187 ? 6.029 5.466 -15.997 1.00 97.50 187 ASP A N 1
ATOM 1506 C CA . ASP A 1 187 ? 4.824 5.739 -16.784 1.00 97.50 187 ASP A CA 1
ATOM 1507 C C . ASP A 1 187 ? 3.571 5.084 -16.173 1.00 97.50 187 ASP A C 1
ATOM 1509 O O . ASP A 1 187 ? 2.520 5.731 -16.059 1.00 97.50 187 ASP A O 1
ATOM 1513 N N . GLU A 1 188 ? 3.673 3.825 -15.734 1.00 97.38 188 GLU A N 1
ATOM 1514 C CA . GLU A 1 188 ? 2.575 3.110 -15.073 1.00 97.38 188 GLU A CA 1
ATOM 1515 C C . GLU A 1 188 ? 2.254 3.730 -13.701 1.00 97.38 188 GLU A C 1
ATOM 1517 O O . GLU A 1 188 ? 1.092 4.002 -13.397 1.00 97.38 188 GLU A O 1
ATOM 1522 N N . VAL A 1 189 ? 3.260 4.062 -12.887 1.00 96.81 189 VAL A N 1
ATOM 1523 C CA . VAL A 1 189 ? 3.066 4.753 -11.599 1.00 96.81 189 VAL A CA 1
ATOM 1524 C C . VAL A 1 189 ? 2.418 6.124 -11.806 1.00 96.81 189 VAL A C 1
ATOM 1526 O O . VAL A 1 189 ? 1.512 6.506 -11.057 1.00 96.81 189 VAL A O 1
ATOM 1529 N N . ALA A 1 190 ? 2.822 6.866 -12.838 1.00 97.19 190 ALA A N 1
ATOM 1530 C CA . ALA A 1 190 ? 2.188 8.126 -13.204 1.00 97.19 190 ALA A CA 1
ATOM 1531 C C . ALA A 1 190 ? 0.723 7.918 -13.618 1.00 97.19 190 ALA A C 1
ATOM 1533 O O . ALA A 1 190 ? -0.141 8.718 -13.251 1.00 97.19 190 ALA A O 1
ATOM 1534 N N . GLN A 1 191 ? 0.410 6.839 -14.339 1.00 96.69 191 GLN A N 1
ATOM 1535 C CA . GLN A 1 191 ? -0.965 6.472 -14.675 1.00 96.69 191 GLN A CA 1
ATOM 1536 C C . GLN A 1 191 ? -1.803 6.149 -13.434 1.00 96.69 191 GLN A C 1
ATOM 1538 O O . GLN A 1 191 ? -2.913 6.679 -13.323 1.00 96.69 191 GLN A O 1
ATOM 1543 N N . VAL A 1 192 ? -1.275 5.365 -12.492 1.00 97.06 192 VAL A N 1
ATOM 1544 C CA . VAL A 1 192 ? -1.935 5.077 -11.207 1.00 97.06 192 VAL A CA 1
ATOM 1545 C C . VAL A 1 192 ? -2.245 6.378 -10.468 1.00 97.06 192 VAL A C 1
ATOM 1547 O O . VAL A 1 192 ? -3.398 6.640 -10.125 1.00 97.06 192 VAL A O 1
ATOM 1550 N N . LYS A 1 193 ? -1.246 7.254 -10.303 1.00 96.62 193 LYS A N 1
ATOM 1551 C CA . LYS A 1 193 ? -1.414 8.549 -9.624 1.00 96.62 193 LYS A CA 1
ATOM 1552 C C . LYS A 1 193 ? -2.450 9.442 -10.311 1.00 96.62 193 LYS A C 1
ATOM 1554 O O . LYS A 1 193 ? -3.243 10.083 -9.628 1.00 96.62 193 LYS A O 1
ATOM 1559 N N . ARG A 1 194 ? -2.483 9.474 -11.649 1.00 96.38 194 ARG A N 1
ATOM 1560 C CA . ARG A 1 194 ? -3.491 10.239 -12.409 1.00 96.38 194 ARG A CA 1
ATOM 1561 C C . ARG A 1 194 ? -4.908 9.723 -12.179 1.00 96.38 194 ARG A C 1
ATOM 1563 O O . ARG A 1 194 ? -5.818 10.536 -12.076 1.00 96.38 194 ARG A O 1
ATOM 1570 N N . ARG A 1 195 ? -5.100 8.403 -12.111 1.00 95.31 195 ARG A N 1
ATOM 1571 C CA . ARG A 1 195 ? -6.418 7.793 -11.868 1.00 95.31 195 ARG A CA 1
ATOM 1572 C C . ARG A 1 195 ? -6.880 7.943 -10.418 1.00 95.31 195 ARG A C 1
ATOM 1574 O O . ARG A 1 195 ? -8.077 8.046 -10.184 1.00 95.31 195 ARG A O 1
ATOM 1581 N N . ALA A 1 196 ? -5.943 7.992 -9.473 1.00 94.44 196 ALA A N 1
ATOM 1582 C CA . ALA A 1 196 ? -6.216 8.237 -8.057 1.00 94.44 196 ALA A CA 1
ATOM 1583 C C . ALA A 1 196 ? -6.441 9.717 -7.714 1.00 94.44 196 ALA A C 1
ATOM 1585 O O . ALA A 1 196 ? -6.906 10.036 -6.619 1.00 94.44 196 ALA A O 1
ATOM 1586 N N . ALA A 1 197 ? -6.088 10.636 -8.617 1.00 91.00 197 ALA A N 1
ATOM 1587 C CA . ALA A 1 197 ? -6.276 12.057 -8.383 1.00 91.00 197 ALA A CA 1
ATOM 1588 C C . ALA A 1 197 ? -7.777 12.394 -8.303 1.00 91.00 197 ALA A C 1
ATOM 1590 O O . ALA A 1 197 ? -8.558 11.922 -9.134 1.00 91.00 197 ALA A O 1
ATOM 1591 N N . PRO A 1 198 ? -8.199 13.241 -7.347 1.00 83.88 198 PRO A N 1
ATOM 1592 C CA . PRO A 1 198 ? -9.575 13.710 -7.308 1.00 83.88 198 PRO A CA 1
ATOM 1593 C C . PRO A 1 198 ? -9.917 14.442 -8.617 1.00 83.88 198 PRO A C 1
ATOM 1595 O O . PRO A 1 198 ? -9.041 15.089 -9.208 1.00 83.88 198 PRO A O 1
ATOM 1598 N N . PRO A 1 199 ? -11.177 14.372 -9.087 1.00 76.00 199 PRO A N 1
ATOM 1599 C CA . PRO A 1 199 ? -11.594 15.110 -10.270 1.00 76.00 199 PRO A CA 1
ATOM 1600 C C . PRO A 1 199 ? -11.284 16.595 -10.068 1.00 76.00 199 PRO A C 1
ATOM 1602 O O . PRO A 1 199 ? -11.624 17.171 -9.033 1.00 76.00 199 PRO A O 1
ATOM 1605 N N . LYS A 1 200 ? -10.620 17.222 -11.047 1.00 70.44 200 LYS A N 1
ATOM 1606 C CA . LYS A 1 200 ? -10.374 18.667 -11.010 1.00 70.44 200 LYS A CA 1
ATOM 1607 C C . LYS A 1 200 ? -11.728 19.368 -10.943 1.00 70.44 200 LYS A C 1
ATOM 1609 O O . LYS A 1 200 ? -12.526 19.227 -11.870 1.00 70.44 200 LYS A O 1
ATOM 1614 N N . SER A 1 201 ? -11.990 20.096 -9.858 1.00 65.50 201 SER A N 1
ATOM 1615 C CA . SER A 1 201 ? -13.198 20.910 -9.734 1.00 65.50 201 SER A CA 1
ATOM 1616 C C . SER A 1 201 ? -13.298 21.830 -10.955 1.00 65.50 201 SER A C 1
ATOM 1618 O O . SER A 1 201 ? -12.356 22.581 -11.207 1.00 65.50 201 SER A O 1
ATOM 1620 N N . PRO A 1 202 ? -14.399 21.803 -11.726 1.00 61.78 202 PRO A N 1
ATOM 1621 C CA . PRO A 1 202 ? -14.498 22.559 -12.974 1.00 61.78 202 PRO A CA 1
ATOM 1622 C C . PRO A 1 202 ? -14.553 24.086 -12.789 1.00 61.78 202 PRO A C 1
ATOM 1624 O O . PRO A 1 202 ? -14.670 24.805 -13.778 1.00 61.78 202 PRO A O 1
ATOM 1627 N N . HIS A 1 203 ? -14.460 24.608 -11.562 1.00 56.75 203 HIS A N 1
ATOM 1628 C CA . HIS A 1 203 ? -14.567 26.033 -11.250 1.00 56.75 203 HIS A CA 1
ATOM 1629 C C . HIS A 1 203 ? -13.456 26.489 -10.291 1.00 56.75 203 HIS A C 1
ATOM 1631 O O . HIS A 1 203 ? -13.656 26.578 -9.084 1.00 56.75 203 HIS A O 1
ATOM 1637 N N . SER A 1 204 ? -12.291 26.817 -10.847 1.00 49.47 204 SER A N 1
ATOM 1638 C CA . SER A 1 204 ? -11.461 27.911 -10.331 1.00 49.47 204 SER A CA 1
ATOM 1639 C C . SER A 1 204 ? -10.938 28.708 -11.525 1.00 49.47 204 SER A C 1
ATOM 1641 O O . SER A 1 204 ? -9.799 28.563 -11.967 1.00 49.47 204 SER A O 1
ATOM 1643 N N . THR A 1 205 ? -11.835 29.475 -12.133 1.00 53.72 205 THR A N 1
ATOM 1644 C CA . THR A 1 205 ? -11.436 30.677 -12.860 1.00 53.72 205 THR A CA 1
ATOM 1645 C C . THR A 1 205 ? -11.342 31.777 -11.813 1.00 53.72 205 THR A C 1
ATOM 1647 O O . THR A 1 205 ? -12.384 32.259 -11.364 1.00 53.72 205 THR A O 1
ATOM 1650 N N . ASP A 1 206 ? -10.121 32.080 -11.380 1.00 54.75 206 ASP A N 1
ATOM 1651 C CA . ASP A 1 206 ? -9.809 33.421 -10.877 1.00 54.75 206 ASP A CA 1
ATOM 1652 C C . ASP A 1 206 ? -9.773 34.403 -12.059 1.00 54.75 206 ASP A C 1
ATOM 1654 O O . ASP A 1 206 ? -9.333 33.981 -13.160 1.00 54.75 206 ASP A O 1
#

Nearest PDB structures (foldseek):
  3nqy-assembly1_A  TM=3.579E-01  e=1.489E-01  Pseudoalteromonas sp. SM9913
  4b7j-assembly1_A  TM=4.172E-01  e=4.864E-01  Influenza A virus
  3ckz-assembly1_A  TM=4.143E-01  e=7.342E-01  Influenza A virus (A/Viet Nam/1203/2004(H5N1))
  4d8s-assembly1_A  TM=3.464E-01  e=1.293E+00  Influenza A virus (A/duck/Ukraine/1/1963(H3N8))